Protein 6XHK (pdb70)

Sequence (316 aa):
MINQVYQLVAPRQFEVTYNNVDIYSDYVIVRPLYMSIAADQRYYTGDENVLSQKLPMSLIHEGVGEVVFDSKGVFNKGTKVVMVPNTPDGFMQDFVLLNHDRAVPLPDDIDLSIISYTELVTVSLHAIRRFEKKSISNKNTFGIWGDGNLGYITAILLRKLYPESKIYVFGKTDYKLSHFSFVDDVFFINKIPEGLTFDHAFECVGGRGSQSAINQMIDYISPEGSIALLGVSEFPVEVNTRLVLEKGLTLIGSSRSGSKDFQDVVDLYIQYPDIVDKLALLKGQEFEIATINDLTEAFEADLSTSWGKTVLKWIM

Secondary structure (DSSP, 8-state):
-EEEEEEEEETTEEEEEEEE--TTSSSEEEEEEEEE--HHHHHHH--HHHHTTS-SEE---EEEEEEEEETTSSS-TT-EEEEP------S-BS-EEE-GGGEEEPPSS--HHHHTTHHHHHHHHHHHHHS-GGG--TTSEEEEE-SSHHHHHHHHHHHHHSTTSEEEEEES-HHHHTT--SSSEEEETTBPPTT---SEEEE---HHHHHHHHHHHHHHSPTT-EEEE----SS-----HHHHHHHT-EEEE-----HHHHHHHHHHHHH-THHHHHHHTTEEEEEEE-SSHHHHHHHHHHHS--SSEEEEEE--

Structure (mmCIF, N/CA/C/O backbone):
data_6XHK
#
_entry.id   6XHK
#
_cell.length_a   99.237
_cell.length_b   99.237
_cell.length_c   268.757
_cell.angle_alpha   90.000
_cell.angle_beta   90.000
_cell.angle_gamma   120.000
#
_symmetry.space_group_name_H-M   'P 62 2 2'
#
loop_
_entity.id
_entity.type
_entity.pdbx_description
1 polymer 'Ribulose-5-phosphate reductase 1'
2 non-polymer 'NADPH DIHYDRO-NICOTINAMIDE-ADENINE-DINUCLEOTIDE PHOSPHATE'
#
loop_
_atom_site.group_PDB
_atom_site.id
_atom_site.type_symbol
_atom_site.label_atom_id
_atom_site.label_alt_id
_atom_site.label_comp_id
_atom_site.label_asym_id
_atom_site.label_entity_id
_atom_site.label_seq_id
_atom_site.pdbx_PDB_ins_code
_atom_site.Cartn_x
_atom_site.Cartn_y
_atom_site.Cartn_z
_atom_site.occupancy
_atom_site.B_iso_or_equiv
_atom_site.auth_seq_id
_atom_site.auth_comp_id
_atom_site.auth_asym_id
_atom_site.auth_atom_id
_atom_site.pdbx_PDB_model_num
ATOM 1 N N . MET A 1 1 ? 40.438 -6.080 1.923 1.00 94.27 1 MET A N 1
ATOM 2 C CA . MET A 1 1 ? 40.254 -4.647 1.652 1.00 92.30 1 MET A CA 1
ATOM 3 C C . MET A 1 1 ? 41.277 -3.751 2.375 1.00 90.36 1 MET A C 1
ATOM 4 O O . MET A 1 1 ? 41.733 -4.090 3.455 1.00 100.60 1 MET A O 1
ATOM 9 N N . ILE A 1 2 ? 41.658 -2.629 1.763 1.00 89.87 2 ILE A N 1
ATOM 10 C CA . ILE A 1 2 ? 42.728 -1.771 2.270 1.00 89.96 2 ILE A CA 1
ATOM 11 C C . ILE A 1 2 ? 42.130 -0.461 2.754 1.00 98.81 2 ILE A C 1
ATOM 12 O O . ILE A 1 2 ? 41.477 0.262 1.985 1.00 87.42 2 ILE A O 1
ATOM 17 N N . ASN A 1 3 ? 42.396 -0.131 4.018 1.00 99.72 3 ASN A N 1
ATOM 18 C CA . ASN A 1 3 ? 41.907 1.094 4.642 1.00 86.66 3 ASN A CA 1
ATOM 19 C C . ASN A 1 3 ? 43.052 2.094 4.750 1.00 86.97 3 ASN A C 1
ATOM 20 O O . ASN A 1 3 ? 44.157 1.734 5.167 1.00 108.78 3 ASN A O 1
ATOM 25 N N . GLN A 1 4 ? 42.806 3.332 4.333 1.00 86.13 4 GLN A N 1
ATOM 26 C CA . GLN A 1 4 ? 43.774 4.399 4.530 1.00 86.35 4 GLN A CA 1
ATOM 27 C C . GLN A 1 4 ? 43.402 5.128 5.811 1.00 110.81 4 GLN A C 1
ATOM 28 O O . GLN A 1 4 ? 42.293 5.665 5.930 1.00 84.66 4 GLN A O 1
ATOM 34 N N . VAL A 1 5 ? 44.321 5.136 6.768 1.00 110.61 5 VAL A N 1
ATOM 35 C CA . VAL A 1 5 ? 44.152 5.862 8.019 1.00 101.93 5 VAL A CA 1
ATOM 36 C C . VAL A 1 5 ? 44.992 7.126 7.938 1.00 102.70 5 VAL A C 1
ATOM 37 O O . VAL A 1 5 ? 46.144 7.084 7.488 1.00 110.07 5 VAL A O 1
ATOM 41 N N . TYR A 1 6 ? 44.405 8.251 8.333 1.00 97.68 6 TYR A N 1
ATOM 42 C CA . TYR A 1 6 ? 45.077 9.549 8.322 1.00 99.33 6 TYR A CA 1
ATOM 43 C C . TYR A 1 6 ? 45.448 9.879 9.762 1.00 97.21 6 TYR A C 1
ATOM 44 O O . TYR A 1 6 ? 44.635 10.404 10.534 1.00 94.54 6 TYR A O 1
ATOM 53 N N . GLN A 1 7 ? 46.680 9.535 10.116 1.00 100.44 7 GLN A N 1
ATOM 54 C CA . GLN A 1 7 ? 47.213 9.712 11.453 1.00 109.94 7 GLN A CA 1
ATOM 55 C C . GLN A 1 7 ? 47.997 11.018 11.557 1.00 110.94 7 GLN A C 1
ATOM 56 O O . GLN A 1 7 ? 48.471 11.575 10.562 1.00 88.79 7 GLN A O 1
ATOM 62 N N . LEU A 1 8 ? 48.070 11.534 12.781 1.00 102.14 8 LEU A N 1
ATOM 63 C CA . LEU A 1 8 ? 48.946 12.649 13.105 1.00 93.11 8 LEU A CA 1
ATOM 64 C C . LEU A 1 8 ? 50.290 12.076 13.539 1.00 100.21 8 LEU A C 1
ATOM 65 O O . LEU A 1 8 ? 50.355 11.293 14.492 1.00 102.09 8 LEU A O 1
ATOM 70 N N . VAL A 1 9 ? 51.348 12.422 12.806 1.00 106.78 9 VAL A N 1
ATOM 71 C CA . VAL A 1 9 ? 52.681 11.893 13.077 1.00 116.51 9 VAL A CA 1
ATOM 72 C C . VAL A 1 9 ? 53.546 12.923 13.785 1.00 124.93 9 VAL A C 1
ATOM 73 O O . VAL A 1 9 ? 54.612 12.567 14.314 1.00 126.41 9 VAL A O 1
ATOM 77 N N . ALA A 1 10 ? 53.124 14.185 13.793 1.00 126.89 10 ALA A N 1
ATOM 78 C CA . ALA A 1 10 ? 53.756 15.307 14.467 1.00 119.26 10 ALA A CA 1
ATOM 79 C C . ALA A 1 10 ? 52.736 16.432 14.474 1.00 126.97 10 ALA A C 1
ATOM 80 O O . ALA A 1 10 ? 51.890 16.495 13.573 1.00 120.04 10 ALA A O 1
ATOM 82 N N . PRO A 1 11 ? 52.751 17.305 15.477 1.00 133.41 11 PRO A N 1
ATOM 83 C CA . PRO A 1 11 ? 51.747 18.373 15.505 1.00 126.28 11 PRO A CA 1
ATOM 84 C C . PRO A 1 11 ? 51.821 19.198 14.228 1.00 118.95 11 PRO A C 1
ATOM 85 O O . PRO A 1 11 ? 52.892 19.385 13.650 1.00 108.35 11 PRO A O 1
ATOM 89 N N . ARG A 1 12 ? 50.650 19.631 13.757 1.00 126.79 12 ARG A N 1
ATOM 90 C CA . ARG A 1 12 ? 50.502 20.375 12.502 1.00 124.40 12 ARG A CA 1
ATOM 91 C C . ARG A 1 12 ? 51.040 19.595 11.298 1.00 118.41 12 ARG A C 1
ATOM 92 O O . ARG A 1 12 ? 51.435 20.191 10.296 1.00 128.34 12 ARG A O 1
ATOM 94 N N . GLN A 1 13 ? 51.031 18.260 11.360 1.00 110.73 13 GLN A N 1
ATOM 95 C CA . GLN A 1 13 ? 51.582 17.441 10.274 1.00 113.71 13 GLN A CA 1
ATOM 96 C C . GLN A 1 13 ? 50.924 16.063 10.210 1.00 119.90 13 GLN A C 1
ATOM 97 O O . GLN A 1 13 ? 51.091 15.239 11.117 1.00 115.10 13 GLN A O 1
ATOM 103 N N . PHE A 1 14 ? 50.226 15.788 9.108 1.00 128.07 14 PHE A N 1
ATOM 104 C CA . PHE A 1 14 ? 49.513 14.532 8.917 1.00 114.61 14 PHE A CA 1
ATOM 105 C C . PHE A 1 14 ? 50.221 13.658 7.886 1.00 103.58 14 PHE A C 1
ATOM 106 O O . PHE A 1 14 ? 50.915 14.152 6.999 1.00 102.90 14 PHE A O 1
ATOM 114 N N . GLU A 1 15 ? 50.042 12.348 8.014 1.00 101.50 15 GLU A N 1
ATOM 115 C CA . GLU A 1 15 ? 50.569 11.376 7.062 1.00 97.67 15 GLU A CA 1
ATOM 116 C C . GLU A 1 15 ? 49.676 10.143 7.111 1.00 100.84 15 GLU A C 1
ATOM 117 O O . GLU A 1 15 ? 48.948 9.922 8.081 1.00 110.89 15 GLU A O 1
ATOM 123 N N . VAL A 1 16 ? 49.746 9.333 6.059 1.00 96.18 16 VAL A N 1
ATOM 124 C CA . VAL A 1 16 ? 48.780 8.264 5.818 1.00 99.13 16 VAL A CA 1
ATOM 125 C C . VAL A 1 16 ? 49.481 6.911 5.910 1.00 99.45 16 VAL A C 1
ATOM 126 O O . VAL A 1 16 ? 50.525 6.703 5.277 1.00 91.80 16 VAL A O 1
ATOM 130 N N . THR A 1 17 ? 48.912 6.001 6.722 1.00 90.38 17 THR A N 1
ATOM 131 C CA . THR A 1 17 ? 49.328 4.606 6.855 1.00 102.69 17 THR A CA 1
ATOM 132 C C . THR A 1 17 ? 48.196 3.711 6.355 1.00 103.56 17 THR A C 1
ATOM 133 O O . THR A 1 17 ? 47.123 4.195 5.972 1.00 97.82 17 THR A O 1
ATOM 137 N N . TYR A 1 18 ? 48.437 2.393 6.369 1.00 109.50 18 TYR A N 1
ATOM 138 C CA . TYR A 1 18 ? 47.494 1.424 5.823 1.00 93.52 18 TYR A CA 1
ATOM 139 C C . TYR A 1 18 ? 47.275 0.289 6.811 1.00 105.14 18 TYR A C 1
ATOM 140 O O . TYR A 1 18 ? 48.141 -0.024 7.632 1.00 121.56 18 TYR A O 1
ATOM 149 N N . ASN A 1 19 ? 46.091 -0.307 6.744 1.00 105.26 19 ASN A N 1
ATOM 150 C CA . ASN A 1 19 ? 45.829 -1.556 7.446 1.00 110.88 19 ASN A CA 1
ATOM 151 C C . ASN A 1 19 ? 44.712 -2.275 6.692 1.00 111.12 19 ASN A C 1
ATOM 152 O O . ASN A 1 19 ? 44.071 -1.699 5.810 1.00 90.71 19 ASN A O 1
ATOM 157 N N . ASN A 1 20 ? 44.554 -3.565 6.971 1.00 109.19 20 ASN A N 1
ATOM 158 C CA . ASN A 1 20 ? 43.555 -4.363 6.279 1.00 92.76 20 ASN A CA 1
ATOM 159 C C . ASN A 1 20 ? 42.240 -4.316 7.029 1.00 91.39 20 ASN A C 1
ATOM 160 O O . ASN A 1 20 ? 42.209 -4.097 8.242 1.00 103.29 20 ASN A O 1
ATOM 165 N N . VAL A 1 21 ? 41.147 -4.509 6.288 1.00 90.43 21 VAL A N 1
ATOM 166 C CA . VAL A 1 21 ? 39.794 -4.475 6.831 1.00 89.18 21 VAL A CA 1
ATOM 167 C C . VAL A 1 21 ? 39.050 -5.690 6.310 1.00 89.70 21 VAL A C 1
ATOM 168 O O . VAL A 1 21 ? 39.004 -5.918 5.096 1.00 89.96 21 VAL A O 1
ATOM 172 N N . ASP A 1 22 ? 38.479 -6.474 7.224 1.00 90.67 22 ASP A N 1
ATOM 173 C CA . ASP A 1 22 ? 37.779 -7.700 6.855 1.00 90.71 22 ASP A CA 1
ATOM 174 C C . ASP A 1 22 ? 36.304 -7.360 6.683 1.00 110.76 22 ASP A C 1
ATOM 175 O O . ASP A 1 22 ? 35.606 -7.082 7.662 1.00 88.46 22 ASP A O 1
ATOM 180 N N . ILE A 1 23 ? 35.842 -7.370 5.430 1.00 116.08 23 ILE A N 1
ATOM 181 C CA . ILE A 1 23 ? 34.449 -7.077 5.103 1.00 109.07 23 ILE A CA 1
ATOM 182 C C . ILE A 1 23 ? 33.525 -8.006 5.880 1.00 88.05 23 ILE A C 1
ATOM 183 O O . ILE A 1 23 ? 32.400 -7.636 6.232 1.00 87.09 23 ILE A O 1
ATOM 188 N N . TYR A 1 24 ? 33.995 -9.208 6.202 1.00 89.52 24 TYR A N 1
ATOM 189 C CA . TYR A 1 24 ? 33.113 -10.279 6.642 1.00 90.10 24 TYR A CA 1
ATOM 190 C C . TYR A 1 24 ? 33.182 -10.511 8.153 1.00 98.06 24 TYR A C 1
ATOM 191 O O . TYR A 1 24 ? 32.941 -11.620 8.631 1.00 108.55 24 TYR A O 1
ATOM 200 N N . SER A 1 25 ? 33.474 -9.466 8.920 1.00 91.01 25 SER A N 1
ATOM 201 C CA . SER A 1 25 ? 33.618 -9.551 10.364 1.00 90.07 25 SER A CA 1
ATOM 202 C C . SER A 1 25 ? 32.346 -9.069 11.070 1.00 108.13 25 SER A C 1
ATOM 203 O O . SER A 1 25 ? 31.434 -8.503 10.454 1.00 87.83 25 SER A O 1
ATOM 206 N N . ASP A 1 26 ? 32.283 -9.317 12.392 1.00 106.20 26 ASP A N 1
ATOM 207 C CA . ASP A 1 26 ? 31.103 -8.972 13.177 1.00 106.59 26 ASP A CA 1
ATOM 208 C C . ASP A 1 26 ? 30.998 -7.476 13.425 1.00 116.34 26 ASP A C 1
ATOM 209 O O . ASP A 1 26 ? 30.232 -7.025 14.287 1.00 126.47 26 ASP A O 1
ATOM 214 N N . TYR A 1 27 ? 31.767 -6.703 12.674 1.00 110.82 27 TYR A N 1
ATOM 215 C CA . TYR A 1 27 ? 31.713 -5.260 12.716 1.00 95.54 27 TYR A CA 1
ATOM 216 C C . TYR A 1 27 ? 30.771 -4.772 11.620 1.00 99.67 27 TYR A C 1
ATOM 217 O O . TYR A 1 27 ? 30.305 -5.533 10.766 1.00 111.01 27 TYR A O 1
ATOM 226 N N . VAL A 1 28 ? 30.463 -3.487 11.663 1.00 84.16 28 VAL A N 1
ATOM 227 C CA . VAL A 1 28 ? 29.728 -2.805 10.611 1.00 83.37 28 VAL A CA 1
ATOM 228 C C . VAL A 1 28 ? 30.674 -1.757 10.023 1.00 82.93 28 VAL A C 1
ATOM 229 O O . VAL A 1 28 ? 31.144 -0.861 10.732 1.00 95.93 28 VAL A O 1
ATOM 233 N N . ILE A 1 29 ? 31.029 -1.924 8.750 1.00 86.67 29 ILE A N 1
ATOM 234 C CA . ILE A 1 29 ? 31.998 -1.053 8.088 1.00 84.12 29 ILE A CA 1
ATOM 235 C C . ILE A 1 29 ? 31.273 0.190 7.596 1.00 81.99 29 ILE A C 1
ATOM 236 O O . ILE A 1 29 ? 30.273 0.094 6.886 1.00 81.91 29 ILE A O 1
ATOM 241 N N . VAL A 1 30 ? 31.781 1.358 7.971 1.00 81.74 30 VAL A N 1
ATOM 242 C CA . VAL A 1 30 ? 31.079 2.631 7.843 1.00 81.41 30 VAL A CA 1
ATOM 243 C C . VAL A 1 30 ? 31.996 3.624 7.152 1.00 87.08 30 VAL A C 1
ATOM 244 O O . VAL A 1 30 ? 33.172 3.745 7.518 1.00 81.43 30 VAL A O 1
ATOM 248 N N . ARG A 1 31 ? 31.450 4.353 6.128 1.00 84.35 31 ARG A N 1
ATOM 249 C CA . ARG A 1 31 ? 32.337 5.401 5.638 1.00 86.30 31 ARG A CA 1
ATOM 250 C C . ARG A 1 31 ? 31.930 6.724 6.252 1.00 85.96 31 ARG A C 1
ATOM 251 O O . ARG A 1 31 ? 30.753 7.107 6.173 1.00 81.48 31 ARG A O 1
ATOM 259 N N . PRO A 1 32 ? 32.851 7.438 6.883 1.00 88.23 32 PRO A N 1
ATOM 260 C CA . PRO A 1 32 ?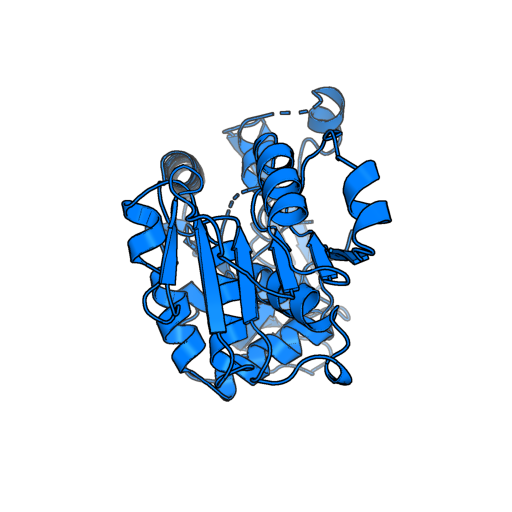 32.488 8.731 7.454 1.00 81.58 32 PRO A CA 1
ATOM 261 C C . PRO A 1 32 ? 32.078 9.733 6.388 1.00 81.89 32 PRO A C 1
ATOM 262 O O . PRO A 1 32 ? 32.619 9.746 5.282 1.00 90.68 32 PRO A O 1
ATOM 266 N N . LEU A 1 33 ? 31.074 10.547 6.727 1.00 82.35 33 LEU A N 1
ATOM 267 C CA . LEU A 1 33 ? 30.536 11.588 5.853 1.00 83.00 33 LEU A CA 1
ATOM 268 C C . LEU A 1 33 ? 30.850 12.991 6.356 1.00 83.60 33 LEU A C 1
ATOM 269 O O . LEU A 1 33 ? 31.541 13.752 5.675 1.00 88.44 33 LEU A O 1
ATOM 274 N N . TYR A 1 34 ? 30.339 13.367 7.523 1.00 95.52 34 TYR A N 1
ATOM 275 C CA . TYR A 1 34 ? 30.683 14.623 8.175 1.00 84.69 34 TYR A CA 1
ATOM 276 C C . TYR A 1 34 ? 31.296 14.344 9.551 1.00 84.45 34 TYR A C 1
ATOM 277 O O . TYR A 1 34 ? 30.976 13.353 10.216 1.00 84.08 34 TYR A O 1
ATOM 286 N N . MET A 1 35 ? 32.229 15.197 9.956 1.00 91.36 35 MET A N 1
ATOM 287 C CA . MET A 1 35 ? 32.890 15.017 11.238 1.00 89.19 35 MET A CA 1
ATOM 288 C C . MET A 1 35 ? 33.349 16.378 11.736 1.00 95.33 35 MET A C 1
ATOM 289 O O . MET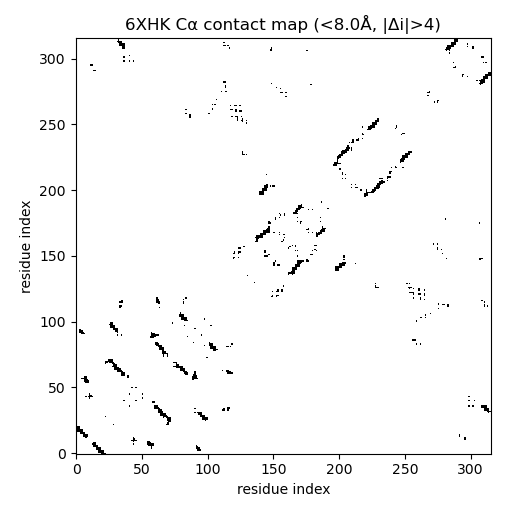 A 1 35 ? 33.625 17.275 10.935 1.00 95.88 35 MET A O 1
ATOM 294 N N . SER A 1 36 ? 33.413 16.535 13.067 1.00 99.05 36 SER A N 1
ATOM 295 C CA . SER A 1 36 ? 33.714 17.828 13.673 1.00 87.53 36 SER A CA 1
ATOM 296 C C . SER A 1 36 ? 34.930 17.740 14.588 1.00 87.64 36 SER A C 1
ATOM 297 O O . SER A 1 36 ? 35.129 16.742 15.283 1.00 100.37 36 SER A O 1
ATOM 300 N N . ILE A 1 37 ? 35.729 18.803 14.592 1.00 88.31 37 ILE A N 1
ATOM 301 C CA . ILE A 1 37 ? 36.955 18.899 15.390 1.00 88.68 37 ILE A CA 1
ATOM 302 C C . ILE A 1 37 ? 36.645 19.214 16.864 1.00 105.92 37 ILE A C 1
ATOM 303 O O . ILE A 1 37 ? 35.900 20.153 17.158 1.00 91.05 37 ILE A O 1
ATOM 318 N N . ALA A 1 39 ? 38.007 20.091 20.828 1.00 110.17 39 ALA A N 1
ATOM 319 C CA . ALA A 1 39 ? 39.038 20.726 21.644 1.00 100.39 39 ALA A CA 1
ATOM 320 C C . ALA A 1 39 ? 40.155 19.729 21.967 1.00 115.89 39 ALA A C 1
ATOM 321 O O . ALA A 1 39 ? 41.354 20.039 21.894 1.00 95.27 39 ALA A O 1
ATOM 323 N N . ALA A 1 40 ? 39.725 18.514 22.316 1.00 117.71 40 ALA A N 1
ATOM 324 C CA . ALA A 1 40 ? 40.661 17.437 22.597 1.00 94.36 40 ALA A CA 1
ATOM 325 C C . ALA A 1 40 ? 41.561 17.142 21.399 1.00 109.76 40 ALA A C 1
ATOM 326 O O . ALA A 1 40 ? 42.770 16.938 21.567 1.00 97.98 40 ALA A O 1
ATOM 328 N N . ASP A 1 41 ? 40.996 17.123 20.177 1.00 117.81 41 ASP A N 1
ATOM 329 C CA . ASP A 1 41 ? 41.833 16.862 18.997 1.00 115.39 41 ASP A CA 1
ATOM 330 C C . ASP A 1 41 ? 42.804 18.005 18.714 1.00 105.59 41 ASP A C 1
ATOM 331 O O . ASP A 1 41 ? 43.886 17.780 18.148 1.00 91.15 41 ASP A O 1
ATOM 336 N N . GLN A 1 42 ? 42.447 19.226 19.114 1.00 109.59 42 GLN A N 1
ATOM 337 C CA . GLN A 1 42 ? 43.330 20.364 18.907 1.00 105.08 42 GLN A CA 1
ATOM 338 C C . GLN A 1 42 ? 44.511 20.350 19.876 1.00 120.34 42 GLN A C 1
ATOM 339 O O . GLN A 1 42 ? 45.601 20.809 19.513 1.00 122.95 42 GLN A O 1
ATOM 345 N N . ARG A 1 43 ? 44.325 19.822 21.097 1.00 121.92 43 ARG A N 1
ATOM 346 C CA . ARG A 1 43 ? 45.451 19.660 22.021 1.00 128.09 43 ARG A CA 1
ATOM 347 C C . ARG A 1 43 ? 46.587 18.893 21.353 1.00 129.48 43 ARG A C 1
ATOM 348 O O . ARG A 1 43 ? 47.753 19.305 21.413 1.00 128.11 43 ARG A O 1
ATOM 356 N N . TYR A 1 44 ? 46.254 17.788 20.670 1.00 123.56 44 TYR A N 1
ATOM 357 C CA . TYR A 1 44 ? 47.283 17.006 19.989 1.00 114.41 44 TYR A CA 1
ATOM 358 C C . TYR A 1 44 ? 47.792 17.723 18.743 1.00 115.02 44 TYR A C 1
ATOM 359 O O . TYR A 1 44 ? 48.996 17.698 18.459 1.00 123.45 44 TYR A O 1
ATOM 368 N N . TYR A 1 45 ? 46.901 18.380 17.988 1.00 112.81 45 TYR A N 1
ATOM 369 C CA . TYR A 1 45 ? 47.322 18.969 16.716 1.00 114.81 45 TYR A CA 1
ATOM 370 C C . TYR A 1 45 ? 48.404 20.031 16.903 1.00 119.91 45 TYR A C 1
ATOM 371 O O . TYR A 1 45 ? 49.224 20.243 15.999 1.00 102.81 45 TYR A O 1
ATOM 380 N N . THR A 1 46 ? 48.416 20.714 18.055 1.00 131.15 46 THR A N 1
ATOM 381 C CA . THR A 1 46 ? 49.356 21.799 18.325 1.00 121.27 46 THR A CA 1
ATOM 382 C C . THR A 1 46 ? 50.289 21.520 19.496 1.00 121.16 46 THR A C 1
ATOM 383 O O . THR A 1 46 ? 51.492 21.745 19.360 1.00 120.47 46 THR A O 1
ATOM 387 N N . GLY A 1 47 ? 49.792 21.040 20.644 1.00 125.90 47 GLY A N 1
ATOM 388 C CA . GLY A 1 47 ? 50.648 20.772 21.803 1.00 127.03 47 GLY A CA 1
ATOM 389 C C . GLY A 1 47 ? 50.157 21.222 23.179 1.00 101.50 47 GLY A C 1
ATOM 390 O O . GLY A 1 47 ? 50.400 20.554 24.184 1.00 102.68 47 GLY A O 1
ATOM 391 N N . ASP A 1 50 ? 51.767 16.914 28.450 1.00 150.45 50 ASP A N 1
ATOM 392 C CA . ASP A 1 50 ? 53.193 16.602 28.567 1.00 148.99 50 ASP A CA 1
ATOM 393 C C . ASP A 1 50 ? 53.774 16.222 27.201 1.00 156.81 50 ASP A C 1
ATOM 394 O O . ASP A 1 50 ? 53.045 15.761 26.324 1.00 156.65 50 ASP A O 1
ATOM 396 N N . GLU A 1 51 ? 55.087 16.434 27.020 1.00 163.52 51 GLU A N 1
ATOM 397 C CA . GLU A 1 51 ? 55.777 16.003 25.805 1.00 157.24 51 GLU A CA 1
ATOM 398 C C . GLU A 1 51 ? 56.137 14.519 25.833 1.00 167.19 51 GLU A C 1
ATOM 399 O O . GLU A 1 51 ? 56.478 13.955 24.785 1.00 161.50 51 GLU A O 1
ATOM 401 N N . ASN A 1 52 ? 56.075 13.880 27.009 1.00 178.48 52 ASN A N 1
ATOM 402 C CA . ASN A 1 52 ? 56.219 12.428 27.097 1.00 175.98 52 ASN A CA 1
ATOM 403 C C . ASN A 1 52 ? 54.888 11.720 26.868 1.00 183.11 52 ASN A C 1
ATOM 404 O O . ASN A 1 52 ? 54.872 10.580 26.388 1.00 184.67 52 ASN A O 1
ATOM 406 N N . VAL A 1 53 ? 53.772 12.372 27.213 1.00 183.42 53 VAL A N 1
ATOM 407 C CA . VAL A 1 53 ? 52.452 11.863 26.841 1.00 172.12 53 VAL A CA 1
ATOM 408 C C . VAL A 1 53 ? 52.168 12.142 25.365 1.00 170.98 53 VAL A C 1
ATOM 409 O O . VAL A 1 53 ? 51.363 11.439 24.735 1.00 160.50 53 VAL A O 1
ATOM 411 N N . LEU A 1 54 ? 52.820 13.166 24.794 1.00 178.09 54 LEU A N 1
ATOM 412 C CA . LEU A 1 54 ? 52.673 13.468 23.370 1.00 163.24 54 LEU A CA 1
ATOM 413 C C . LEU A 1 54 ? 53.402 12.439 22.512 1.00 167.94 54 LEU A C 1
ATOM 414 O O . LEU A 1 54 ? 52.837 11.910 21.549 1.00 162.72 54 LEU A O 1
ATOM 416 N N . SER A 1 55 ? 54.662 12.138 22.845 1.00 175.65 55 SER A N 1
ATOM 417 C CA . SER A 1 55 ? 55.404 11.086 22.154 1.00 168.77 55 SER A CA 1
ATOM 418 C C . SER A 1 55 ? 54.924 9.681 22.518 1.00 176.21 55 SER A C 1
ATOM 419 O O . SER A 1 55 ? 55.458 8.714 21.963 1.00 177.18 55 SER A O 1
ATOM 421 N N . GLN A 1 56 ? 53.942 9.542 23.420 1.00 176.34 56 GLN A N 1
ATOM 422 C CA . GLN A 1 56 ? 53.404 8.240 23.812 1.00 165.69 56 GLN A CA 1
ATOM 423 C C . GLN A 1 56 ? 52.473 7.685 22.736 1.00 164.35 56 GLN A C 1
ATOM 424 O O . GLN A 1 56 ? 52.828 6.730 22.035 1.00 159.73 56 GLN A O 1
ATOM 426 N N . LYS A 1 57 ? 51.280 8.266 22.596 1.00 166.16 57 LYS A N 1
ATOM 427 C CA . LYS A 1 57 ? 50.370 7.924 21.499 1.00 163.69 57 LYS A CA 1
ATOM 428 C C . LYS A 1 57 ? 50.715 8.677 20.218 1.00 165.34 57 LYS A C 1
ATOM 429 O O . LYS A 1 57 ? 49.814 9.089 19.481 1.00 159.22 57 LYS A O 1
ATOM 431 N N . LEU A 1 58 ? 52.016 8.834 19.926 1.00 173.05 58 LEU A N 1
ATOM 432 C CA . LEU A 1 58 ? 52.469 9.858 18.984 1.00 171.85 58 LEU A CA 1
ATOM 433 C C . LEU A 1 58 ? 51.844 9.715 17.606 1.00 163.59 58 LEU A C 1
ATOM 434 O O . LEU A 1 58 ? 51.327 10.719 17.084 1.00 164.45 58 LEU A O 1
ATOM 436 N N . PRO A 1 59 ? 51.840 8.534 16.964 1.00 145.06 59 PRO A N 1
ATOM 437 C CA . PRO A 1 59 ? 51.007 8.370 15.763 1.00 134.78 59 PRO A CA 1
ATOM 438 C C . PRO A 1 59 ? 49.608 7.884 16.127 1.00 135.63 59 PRO A C 1
ATOM 439 O O . PRO A 1 59 ? 49.473 6.841 16.779 1.00 145.41 59 PRO A O 1
ATOM 443 N N . MET A 1 60 ? 48.567 8.630 15.754 1.00 121.90 60 MET A N 1
ATOM 444 C CA . MET A 1 60 ? 47.199 8.202 16.038 1.00 115.03 60 MET A CA 1
ATOM 445 C C . MET A 1 60 ? 46.228 8.999 15.177 1.00 108.53 60 MET A C 1
ATOM 446 O O . MET A 1 60 ? 46.523 10.128 14.776 1.00 99.25 60 MET A O 1
ATOM 451 N N . SER A 1 61 ? 45.074 8.393 14.892 1.00 117.26 61 SER A N 1
ATOM 452 C CA . SER A 1 61 ? 43.980 9.101 14.239 1.00 122.58 61 SER A CA 1
ATOM 453 C C . SER A 1 61 ? 43.256 9.975 15.259 1.00 123.39 61 SER A C 1
ATOM 454 O O . SER A 1 61 ? 43.221 9.666 16.458 1.00 120.01 61 SER A O 1
ATOM 457 N N . LEU A 1 62 ? 42.670 11.076 14.772 1.00 111.85 62 LEU A N 1
ATOM 458 C CA . LEU A 1 62 ? 42.214 12.134 15.668 1.00 113.97 62 LEU A CA 1
ATOM 459 C C . LEU A 1 62 ? 40.718 12.162 15.968 1.00 127.08 62 LEU A C 1
ATOM 460 O O . LEU A 1 62 ? 40.313 11.868 17.094 1.00 153.53 62 LEU A O 1
ATOM 465 N N . ILE A 1 63 ? 39.896 12.527 14.991 1.00 85.70 63 ILE A N 1
ATOM 466 C CA . ILE A 1 63 ? 38.526 12.966 15.261 1.00 85.61 63 ILE A CA 1
ATOM 467 C C . ILE A 1 63 ? 37.686 11.857 15.889 1.00 85.54 63 ILE A C 1
ATOM 468 O O . ILE A 1 63 ? 37.816 10.678 15.540 1.00 96.21 63 ILE A O 1
ATOM 473 N N . HIS A 1 64 ? 36.742 12.260 16.725 1.00 98.55 64 HIS A N 1
ATOM 474 C CA . HIS A 1 64 ? 35.856 11.357 17.428 1.00 93.62 64 HIS A CA 1
ATOM 475 C C . HIS A 1 64 ? 34.399 11.735 17.449 1.00 94.18 64 HIS A C 1
ATOM 476 O O . HIS A 1 64 ? 33.594 11.109 18.064 1.00 86.56 64 HIS A O 1
ATOM 483 N N . GLU A 1 65 ? 34.081 12.828 16.828 1.00 86.26 65 GLU A N 1
ATOM 484 C CA . GLU A 1 65 ? 32.695 13.264 16.638 1.00 95.22 65 GLU A CA 1
ATOM 485 C C . GLU A 1 65 ? 32.338 13.098 15.160 1.00 98.46 65 GLU A C 1
ATOM 486 O O . GLU A 1 65 ? 32.886 13.811 14.313 1.00 94.80 65 GLU A O 1
ATOM 492 N N . GLY A 1 66 ? 31.415 12.191 14.832 1.00 101.36 66 GLY A N 1
ATOM 493 C CA . GLY A 1 66 ? 31.104 12.074 13.414 1.00 84.42 66 GLY A CA 1
ATOM 494 C C . GLY A 1 66 ? 29.857 11.284 13.056 1.00 84.24 66 GLY A C 1
ATOM 495 O O . GLY A 1 66 ? 29.251 10.607 13.887 1.00 86.99 66 GLY A O 1
ATOM 496 N N . VAL A 1 67 ? 29.493 11.355 11.774 1.00 100.70 67 VAL A N 1
ATOM 497 C CA . VAL A 1 67 ? 28.364 10.599 11.235 1.00 99.14 67 VAL A CA 1
ATOM 498 C C . VAL A 1 67 ? 28.777 10.052 9.869 1.00 83.08 67 VAL A C 1
ATOM 499 O O . VAL A 1 67 ? 29.699 10.575 9.241 1.00 82.89 67 VAL A O 1
ATOM 503 N N . GLY A 1 68 ? 28.121 8.974 9.421 1.00 82.80 68 GLY A N 1
ATOM 504 C CA . GLY A 1 68 ? 28.550 8.270 8.217 1.00 82.27 68 GLY A CA 1
ATOM 505 C C . GLY A 1 68 ? 27.489 7.350 7.646 1.00 82.32 68 GLY A C 1
ATOM 506 O O . GLY A 1 68 ? 26.399 7.210 8.200 1.00 87.55 68 GLY A O 1
ATOM 507 N N . GLU A 1 69 ? 27.812 6.722 6.509 1.00 82.06 69 GLU A N 1
ATOM 508 C CA . GLU A 1 69 ? 26.912 5.776 5.855 1.00 82.20 69 GLU A CA 1
ATOM 509 C C . GLU A 1 69 ? 27.464 4.362 6.000 1.00 81.80 69 GLU A C 1
ATOM 510 O O . GLU A 1 69 ? 28.684 4.160 6.012 1.00 81.52 69 GLU A O 1
ATOM 516 N N . VAL A 1 70 ? 26.559 3.394 6.151 1.00 82.28 70 VAL A N 1
ATOM 517 C CA . VAL A 1 70 ? 26.910 1.972 6.219 1.00 81.86 70 VAL A CA 1
ATOM 518 C C . VAL A 1 70 ? 27.265 1.489 4.815 1.00 93.31 70 VAL A C 1
ATOM 519 O O . VAL A 1 70 ? 26.401 1.430 3.933 1.00 101.97 70 VAL A O 1
ATOM 523 N N . VAL A 1 71 ? 28.530 1.135 4.594 1.00 81.91 71 VAL A N 1
ATOM 524 C CA . VAL A 1 71 ? 28.920 0.570 3.309 1.00 82.29 71 VAL A CA 1
ATOM 525 C C . VAL A 1 71 ? 28.916 -0.968 3.302 1.00 82.70 71 VAL A C 1
ATOM 526 O O . VAL A 1 71 ? 28.758 -1.569 2.229 1.00 95.06 71 VAL A O 1
ATOM 530 N N . PHE A 1 72 ? 29.042 -1.610 4.462 1.00 91.62 72 PHE A N 1
ATOM 531 C CA . PHE A 1 72 ? 28.972 -3.057 4.620 1.00 87.51 72 PHE A CA 1
ATOM 532 C C . PHE A 1 72 ? 28.467 -3.370 6.026 1.00 89.98 72 PHE A C 1
ATOM 533 O O . PHE A 1 72 ? 28.679 -2.597 6.966 1.00 82.75 72 PHE A O 1
ATOM 541 N N . ASP A 1 73 ? 27.811 -4.521 6.164 1.00 88.61 73 ASP A N 1
ATOM 542 C CA . ASP A 1 73 ? 27.324 -5.030 7.450 1.00 87.90 73 ASP A CA 1
ATOM 543 C C . ASP A 1 73 ? 27.160 -6.537 7.295 1.00 96.64 73 ASP A C 1
ATOM 544 O O . ASP A 1 73 ? 26.074 -7.021 6.974 1.00 84.92 73 ASP A O 1
ATOM 549 N N . SER A 1 74 ? 28.239 -7.266 7.557 1.00 109.89 74 SER A N 1
ATOM 550 C CA . SER A 1 74 ? 28.223 -8.691 7.275 1.00 91.53 74 SER A CA 1
ATOM 551 C C . SER A 1 74 ? 27.196 -9.427 8.134 1.00 107.10 74 SER A C 1
ATOM 552 O O . SER A 1 74 ? 26.647 -10.443 7.697 1.00 104.74 74 SER A O 1
ATOM 555 N N . LYS A 1 75 ? 26.878 -8.912 9.328 1.00 119.37 75 LYS A N 1
ATOM 556 C CA . LYS A 1 75 ? 25.878 -9.553 10.185 1.00 114.92 75 LYS A CA 1
ATOM 557 C C . LYS A 1 75 ? 24.432 -9.199 9.822 1.00 110.96 75 LYS A C 1
ATOM 558 O O . LYS A 1 75 ? 23.516 -9.707 10.478 1.00 118.21 75 LYS A O 1
ATOM 560 N N . GLY A 1 76 ? 24.203 -8.338 8.826 1.00 103.16 76 GLY A N 1
ATOM 561 C CA . GLY A 1 76 ? 22.878 -8.158 8.243 1.00 101.09 76 GLY A CA 1
ATOM 562 C C . GLY A 1 76 ? 21.888 -7.315 9.024 1.00 112.56 76 GLY A C 1
ATOM 563 O O . GLY A 1 76 ? 20.675 -7.493 8.869 1.00 119.62 76 GLY A O 1
ATOM 564 N N . VAL A 1 77 ? 22.374 -6.381 9.840 1.00 109.15 77 VAL A N 1
ATOM 565 C CA . VAL A 1 77 ? 21.560 -5.584 10.758 1.00 101.66 77 VAL A CA 1
ATOM 566 C C . VAL A 1 77 ? 21.090 -4.287 10.107 1.00 106.38 77 VAL A C 1
ATOM 567 O O . VAL A 1 77 ? 19.897 -3.958 10.129 1.00 114.19 77 VAL A O 1
ATOM 571 N N . PHE A 1 78 ? 22.040 -3.535 9.558 1.00 103.34 78 PHE A N 1
ATOM 572 C CA . PHE A 1 78 ? 21.810 -2.262 8.881 1.00 102.36 78 PHE A CA 1
ATOM 573 C C . PHE A 1 78 ? 21.931 -2.458 7.379 1.00 102.95 78 PHE A C 1
ATOM 574 O O . PHE A 1 78 ? 22.909 -3.051 6.914 1.00 95.68 78 PHE A O 1
ATOM 582 N N . ASN A 1 79 ? 20.946 -1.965 6.628 1.00 109.04 79 ASN A N 1
ATOM 583 C CA . ASN A 1 79 ? 21.026 -2.051 5.174 1.00 107.34 79 ASN A CA 1
ATOM 584 C C . ASN A 1 79 ? 22.058 -1.064 4.633 1.00 101.13 79 ASN A C 1
ATOM 585 O O . ASN A 1 79 ? 22.368 -0.048 5.262 1.00 92.39 79 ASN A O 1
ATOM 590 N N . LYS A 1 80 ? 22.601 -1.390 3.453 1.00 110.54 80 LYS A N 1
ATOM 591 C CA . LYS A 1 80 ? 23.614 -0.556 2.814 1.00 102.69 80 LYS A CA 1
ATOM 592 C C . LYS A 1 80 ? 23.112 0.878 2.672 1.00 101.77 80 LYS A C 1
ATOM 593 O O . LYS A 1 80 ? 21.933 1.126 2.404 1.00 115.94 80 LYS A O 1
ATOM 599 N N . GLY A 1 81 ? 24.021 1.832 2.867 1.00 101.49 81 GLY A N 1
ATOM 600 C CA . GLY A 1 81 ? 23.686 3.235 2.753 1.00 105.86 81 GLY A CA 1
ATOM 601 C C . GLY A 1 81 ? 22.989 3.866 3.948 1.00 103.75 81 GLY A C 1
ATOM 602 O O . GLY A 1 81 ? 22.880 5.103 3.983 1.00 98.08 81 GLY A O 1
ATOM 603 N N . THR A 1 82 ? 22.487 3.076 4.911 1.00 95.20 82 THR A N 1
ATOM 604 C CA . THR A 1 82 ? 21.862 3.649 6.101 1.00 90.43 82 THR A CA 1
ATOM 605 C C . THR A 1 82 ? 22.770 4.697 6.708 1.00 99.62 82 THR A C 1
ATOM 606 O O . THR A 1 82 ? 23.964 4.460 6.909 1.00 87.19 82 THR A O 1
ATOM 610 N N . LYS A 1 83 ? 22.204 5.876 6.948 1.00 99.46 83 LYS A N 1
ATOM 611 C CA . LYS A 1 83 ? 22.944 6.978 7.537 1.00 87.83 83 LYS A CA 1
ATOM 612 C C . LYS A 1 83 ? 22.897 6.856 9.071 1.00 99.69 83 LYS A C 1
ATOM 613 O O . LYS A 1 83 ? 21.816 6.745 9.668 1.00 93.46 83 LYS A O 1
ATOM 615 N N . VAL A 1 84 ? 24.077 6.817 9.711 1.00 85.86 84 VAL A N 1
ATOM 616 C CA . VAL A 1 84 ? 24.181 6.495 11.135 1.00 91.79 84 VAL A CA 1
ATOM 617 C C . VAL A 1 84 ? 25.200 7.386 11.855 1.00 95.11 84 VAL A C 1
ATOM 618 O O . VAL A 1 84 ? 26.257 7.729 11.314 1.00 83.41 84 VAL A O 1
ATOM 622 N N . VAL A 1 85 ? 24.883 7.744 13.124 1.00 84.89 85 VAL A N 1
ATOM 623 C CA . VAL A 1 85 ? 25.828 8.451 13.988 1.00 98.61 85 VAL A CA 1
ATOM 624 C C . VAL A 1 85 ? 26.749 7.441 14.688 1.00 97.73 85 VAL A C 1
ATOM 625 O O . VAL A 1 85 ? 26.317 6.374 15.153 1.00 90.85 85 VAL A O 1
ATOM 629 N N . MET A 1 86 ? 28.045 7.775 14.717 1.00 94.72 86 MET A N 1
ATOM 630 C CA . MET A 1 86 ? 29.147 6.881 15.088 1.00 89.54 86 MET A CA 1
ATOM 631 C C . MET A 1 86 ? 29.566 7.149 16.528 1.00 91.02 86 MET A C 1
ATOM 632 O O . MET A 1 86 ? 30.038 8.257 16.825 1.00 89.97 86 MET A O 1
ATOM 637 N N . VAL A 1 87 ? 29.447 6.160 17.406 1.00 83.03 87 VAL A N 1
ATOM 638 C CA . VAL A 1 87 ? 29.784 6.344 18.823 1.00 93.03 87 VAL A CA 1
ATOM 639 C C . VAL A 1 87 ? 31.182 5.818 19.041 1.00 98.35 87 VAL A C 1
ATOM 640 O O . VAL A 1 87 ? 31.526 4.732 18.530 1.00 106.36 87 VAL A O 1
ATOM 644 N N . PRO A 1 88 ? 32.042 6.539 19.721 1.00 97.98 88 PRO A N 1
ATOM 645 C CA . PRO A 1 88 ? 33.433 6.102 19.841 1.00 94.27 88 PRO A CA 1
ATOM 646 C C . PRO A 1 88 ? 33.595 5.183 21.039 1.00 105.98 88 PRO A C 1
ATOM 647 O O . PRO A 1 88 ? 32.597 4.788 21.648 1.00 114.54 88 PRO A O 1
ATOM 651 N N . ASN A 1 89 ? 34.818 4.822 21.401 1.00 111.34 89 ASN A N 1
ATOM 652 C CA . ASN A 1 89 ? 35.004 3.982 22.573 1.00 124.79 89 ASN A CA 1
ATOM 653 C C . ASN A 1 89 ? 35.208 4.833 23.819 1.00 134.45 89 ASN A C 1
ATOM 654 O O . ASN A 1 89 ? 35.928 5.839 23.794 1.00 117.52 89 ASN A O 1
ATOM 659 N N . THR A 1 90 ? 34.556 4.420 24.906 1.00 155.91 90 THR A N 1
ATOM 660 C CA . THR A 1 90 ? 34.509 5.258 26.099 1.00 175.93 90 THR A CA 1
ATOM 661 C C . THR A 1 90 ? 35.881 5.554 26.712 1.00 189.40 90 THR A C 1
ATOM 662 O O . THR A 1 90 ? 36.041 6.664 27.249 1.00 199.82 90 THR A O 1
ATOM 666 N N . PRO A 1 91 ? 36.899 4.661 26.664 1.00 183.26 91 PRO A N 1
ATOM 667 C CA . PRO A 1 91 ? 38.213 5.147 27.112 1.00 169.92 91 PRO A CA 1
ATOM 668 C C . PRO A 1 91 ? 39.021 5.770 25.963 1.00 158.63 91 PRO A C 1
ATOM 669 O O . PRO A 1 91 ? 39.318 6.968 25.969 1.00 147.11 91 PRO A O 1
ATOM 673 N N . ASP A 1 114 ? 41.059 4.287 18.602 1.00 113.07 114 ASP A N 1
ATOM 674 C CA . ASP A 1 114 ? 41.386 4.789 17.267 1.00 122.32 114 ASP A CA 1
ATOM 675 C C . ASP A 1 114 ? 40.319 5.790 16.825 1.00 121.26 114 ASP A C 1
ATOM 676 O O . ASP A 1 114 ? 39.243 5.853 17.417 1.00 119.21 114 ASP A O 1
ATOM 681 N N . GLY A 1 115 ? 40.611 6.555 15.769 1.00 117.28 115 GLY A N 1
ATOM 682 C CA . GLY A 1 115 ? 39.824 7.715 15.409 1.00 110.29 115 GLY A CA 1
ATOM 683 C C . GLY A 1 115 ? 38.991 7.534 14.152 1.00 107.13 115 GLY A C 1
ATOM 684 O O . GLY A 1 115 ? 38.791 6.427 13.650 1.00 108.23 115 GLY A O 1
ATOM 685 N N . PHE A 1 116 ? 38.497 8.666 13.640 1.00 96.27 116 PHE A N 1
ATOM 686 C CA . PHE A 1 116 ? 37.558 8.671 12.521 1.00 93.25 116 PHE A CA 1
ATOM 687 C C . PHE A 1 116 ? 38.146 9.207 11.221 1.00 93.65 116 PHE A C 1
ATOM 688 O O . PHE A 1 116 ? 37.517 9.051 10.168 1.00 77.38 116 PHE A O 1
ATOM 696 N N . MET A 1 117 ? 39.323 9.823 11.240 1.00 90.10 117 MET A N 1
ATOM 697 C CA . MET A 1 117 ? 39.938 10.240 9.981 1.00 83.49 117 MET A CA 1
ATOM 698 C C . MET A 1 117 ? 40.513 9.023 9.263 1.00 85.93 117 MET A C 1
ATOM 699 O O . MET A 1 117 ? 41.723 8.804 9.196 1.00 95.84 117 MET A O 1
ATOM 704 N N . GLN A 1 118 ? 39.617 8.218 8.699 1.00 98.36 118 GLN A N 1
ATOM 705 C CA . GLN A 1 118 ? 40.040 7.093 7.879 1.00 96.68 118 GLN A CA 1
ATOM 706 C C . GLN A 1 118 ? 38.966 6.805 6.833 1.00 91.51 118 GLN A C 1
ATOM 707 O O . GLN A 1 118 ? 37.848 7.320 6.904 1.00 95.07 118 GLN A O 1
ATOM 713 N N . ASP A 1 119 ? 39.327 5.978 5.842 1.00 90.86 119 ASP A N 1
ATOM 714 C CA . ASP A 1 119 ? 38.387 5.672 4.767 1.00 87.28 119 ASP A CA 1
ATOM 715 C C . ASP A 1 119 ? 37.221 4.823 5.266 1.00 93.71 119 ASP A C 1
ATOM 716 O O . ASP A 1 119 ? 36.101 4.969 4.765 1.00 98.15 119 ASP A O 1
ATOM 721 N N . PHE A 1 120 ? 37.454 3.935 6.244 1.00 90.14 120 PHE A N 1
ATOM 722 C CA . PHE A 1 120 ? 36.389 3.111 6.801 1.00 86.02 120 PHE A CA 1
ATOM 723 C C . PHE A 1 120 ? 36.558 3.018 8.314 1.00 89.32 120 PHE A C 1
ATOM 724 O O . PHE A 1 120 ? 37.683 2.927 8.814 1.00 98.87 120 PHE A O 1
ATOM 732 N N . VAL A 1 121 ? 35.440 3.036 9.035 1.00 84.76 121 VAL A N 1
ATOM 733 C CA . VAL A 1 121 ? 35.414 2.914 10.491 1.00 82.14 121 VAL A CA 1
ATOM 734 C C . VAL A 1 121 ? 34.617 1.670 10.841 1.00 83.45 121 VAL A C 1
ATOM 735 O O . VAL A 1 121 ? 33.468 1.528 10.412 1.00 90.15 121 VAL A O 1
ATOM 739 N N . LEU A 1 122 ? 35.216 0.774 11.620 1.00 85.53 122 LEU A N 1
ATOM 740 C CA . LEU A 1 122 ? 34.526 -0.438 12.049 1.00 91.41 122 LEU A CA 1
ATOM 741 C C . LEU A 1 122 ? 33.899 -0.217 13.415 1.00 81.73 122 LEU A C 1
ATOM 742 O O . LEU A 1 122 ? 34.545 0.297 14.324 1.00 81.65 122 LEU A O 1
ATOM 747 N N . LEU A 1 123 ? 32.646 -0.607 13.554 1.00 82.38 123 LEU A N 1
ATOM 748 C CA . LEU A 1 123 ? 31.880 -0.323 14.749 1.00 82.92 123 LEU A CA 1
ATOM 749 C C . LEU A 1 123 ? 31.119 -1.562 15.175 1.00 101.68 123 LEU A C 1
ATOM 750 O O . LEU A 1 123 ? 30.739 -2.393 14.353 1.00 109.43 123 LEU A O 1
ATOM 755 N N . ASN A 1 124 ? 30.906 -1.689 16.472 1.00 104.91 124 ASN A N 1
ATOM 756 C CA . ASN A 1 124 ? 29.991 -2.731 16.877 1.00 105.85 124 ASN A CA 1
ATOM 757 C C . ASN A 1 124 ? 28.569 -2.303 16.545 1.00 94.14 124 ASN A C 1
ATOM 758 O O . ASN A 1 124 ? 28.275 -1.126 16.329 1.00 85.89 124 ASN A O 1
ATOM 763 N N . HIS A 1 125 ? 27.684 -3.282 16.471 1.00 87.77 125 HIS A N 1
ATOM 764 C CA . HIS A 1 125 ? 26.330 -2.965 16.067 1.00 88.30 125 HIS A CA 1
ATOM 765 C C . HIS A 1 125 ? 25.653 -2.052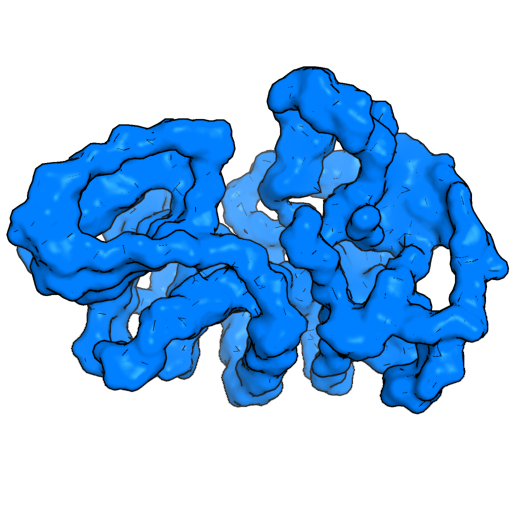 17.065 1.00 103.18 125 HIS A C 1
ATOM 766 O O . HIS A 1 125 ? 24.788 -1.262 16.678 1.00 88.74 125 HIS A O 1
ATOM 773 N N . ASP A 1 126 ? 26.060 -2.121 18.330 1.00 111.47 126 ASP A N 1
ATOM 774 C CA . ASP A 1 126 ? 25.600 -1.200 19.355 1.00 103.23 126 ASP A CA 1
ATOM 775 C C . ASP A 1 126 ? 26.396 0.102 19.394 1.00 106.76 126 ASP A C 1
ATOM 776 O O . ASP A 1 126 ? 26.048 0.982 20.180 1.00 111.54 126 ASP A O 1
ATOM 781 N N . ARG A 1 127 ? 27.451 0.257 18.585 1.00 101.58 127 ARG A N 1
ATOM 782 C CA . ARG A 1 127 ? 28.184 1.515 18.521 1.00 94.50 127 ARG A CA 1
ATOM 783 C C . ARG A 1 127 ? 27.821 2.343 17.273 1.00 95.99 127 ARG A C 1
ATOM 784 O O . ARG A 1 127 ? 28.579 3.241 16.884 1.00 83.95 127 ARG A O 1
ATOM 786 N N . ALA A 1 128 ? 26.649 2.094 16.675 1.00 94.58 128 ALA A N 1
ATOM 787 C CA . ALA A 1 128 ? 26.206 2.777 15.451 1.00 96.07 128 ALA A CA 1
ATOM 788 C C . ALA A 1 128 ? 24.700 3.002 15.496 1.00 97.62 128 ALA A C 1
ATOM 789 O O . ALA A 1 128 ? 23.927 2.035 15.515 1.00 93.72 128 ALA A O 1
ATOM 791 N N . VAL A 1 129 ? 24.283 4.262 15.454 1.00 86.48 129 VAL A N 1
ATOM 792 C CA . VAL A 1 129 ? 22.906 4.642 15.754 1.00 104.29 129 VAL A CA 1
ATOM 793 C C . VAL A 1 129 ? 22.260 5.184 14.475 1.00 88.22 129 VAL A C 1
ATOM 794 O O . VAL A 1 129 ? 22.742 6.179 13.919 1.00 87.43 129 VAL A O 1
ATOM 798 N N . PRO A 1 130 ? 21.159 4.590 14.018 1.00 101.46 130 PRO A N 1
ATOM 799 C CA . PRO A 1 130 ? 20.525 5.053 12.773 1.00 97.08 130 PRO A CA 1
ATOM 800 C C . PRO A 1 130 ? 19.758 6.365 12.922 1.00 91.13 130 PRO A C 1
ATOM 801 O O . PRO A 1 130 ? 19.071 6.611 13.919 1.00 92.16 130 PRO A O 1
ATOM 805 N N . LEU A 1 131 ? 19.866 7.199 11.872 1.00 90.97 131 LEU A N 1
ATOM 806 C CA . LEU A 1 131 ? 19.330 8.538 11.687 1.00 100.05 131 LEU A CA 1
ATOM 807 C C . LEU A 1 131 ? 18.085 8.524 10.811 1.00 110.39 131 LEU A C 1
ATOM 808 O O . LEU A 1 131 ? 17.880 7.602 10.019 1.00 112.24 131 LEU A O 1
ATOM 813 N N . PRO A 1 132 ? 17.232 9.541 10.913 1.00 112.73 132 PRO A N 1
ATOM 814 C CA . PRO A 1 132 ? 16.040 9.589 10.063 1.00 116.84 132 PRO A CA 1
ATOM 815 C C . PRO A 1 132 ? 16.406 9.888 8.618 1.00 121.83 132 PRO A C 1
ATOM 816 O O . PRO A 1 132 ? 17.535 10.266 8.295 1.00 116.63 132 PRO A O 1
ATOM 820 N N . ASP A 1 133 ? 15.410 9.714 7.743 1.00 130.14 133 ASP A N 1
ATOM 821 C CA . ASP A 1 133 ? 15.679 9.662 6.309 1.00 134.19 133 ASP A CA 1
ATOM 822 C C . ASP A 1 133 ? 16.247 10.985 5.813 1.00 137.89 133 ASP A C 1
ATOM 823 O O . ASP A 1 133 ? 17.343 11.035 5.240 1.00 143.00 133 ASP A O 1
ATOM 825 N N . ASP A 1 134 ? 15.524 12.073 6.043 1.00 125.97 134 ASP A N 1
ATOM 826 C CA . ASP A 1 134 ? 16.003 13.403 5.707 1.00 127.59 134 ASP A CA 1
ATOM 827 C C . ASP A 1 134 ? 16.405 14.101 6.985 1.00 126.33 134 ASP A C 1
ATOM 828 O O . ASP A 1 134 ? 15.607 14.182 7.922 1.00 137.60 134 ASP A O 1
ATOM 833 N N . ILE A 1 135 ? 17.642 14.589 7.023 1.00 124.12 135 ILE A N 1
ATOM 834 C CA . ILE A 1 135 ? 18.157 15.263 8.207 1.00 115.58 135 ILE A CA 1
ATOM 835 C C . ILE A 1 135 ? 19.517 15.842 7.845 1.00 109.81 135 ILE A C 1
ATOM 836 O O . ILE A 1 135 ? 20.311 15.203 7.147 1.00 127.29 135 ILE A O 1
ATOM 841 N N . ASP A 1 136 ? 19.774 17.074 8.267 1.00 102.88 136 ASP A N 1
ATOM 842 C CA . ASP A 1 136 ? 21.015 17.749 7.909 1.00 93.49 136 ASP A CA 1
ATOM 843 C C . ASP A 1 136 ? 22.164 17.063 8.626 1.00 91.16 136 ASP A C 1
ATOM 844 O O . ASP A 1 136 ? 22.326 17.211 9.837 1.00 119.87 136 ASP A O 1
ATOM 849 N N . LEU A 1 137 ? 22.960 16.295 7.891 1.00 98.35 137 LEU A N 1
ATOM 850 C CA . LEU A 1 137 ? 24.012 15.529 8.548 1.00 94.78 137 LEU A CA 1
ATOM 851 C C . LEU A 1 137 ? 25.174 16.409 8.996 1.00 86.88 137 LEU A C 1
ATOM 852 O O . LEU A 1 137 ? 25.861 16.068 9.974 1.00 104.47 137 LEU A O 1
ATOM 857 N N . SER A 1 138 ? 25.403 17.542 8.319 1.00 87.40 138 SER A N 1
ATOM 858 C CA . SER A 1 138 ? 26.525 18.404 8.692 1.00 99.06 138 SER A CA 1
ATOM 859 C C . SER A 1 138 ? 26.402 18.894 10.137 1.00 102.06 138 SER A C 1
ATOM 860 O O . SER A 1 138 ? 27.413 19.158 10.803 1.00 96.88 138 SER A O 1
ATOM 863 N N . ILE A 1 139 ? 25.184 19.005 10.652 1.00 95.48 139 ILE A N 1
ATOM 864 C CA . ILE A 1 139 ? 25.018 19.491 12.010 1.00 98.81 139 ILE A CA 1
ATOM 865 C C . ILE A 1 139 ? 24.803 18.347 13.002 1.00 95.05 139 ILE A C 1
ATOM 866 O O . ILE A 1 139 ? 25.196 18.475 14.170 1.00 99.39 139 ILE A O 1
ATOM 871 N N . ILE A 1 140 ? 24.259 17.216 12.560 1.00 92.64 140 ILE A N 1
ATOM 872 C CA . ILE A 1 140 ? 24.312 15.978 13.315 1.00 87.50 140 ILE A CA 1
ATOM 873 C C . ILE A 1 140 ? 25.744 15.505 13.594 1.00 85.80 140 ILE A C 1
ATOM 874 O O . ILE A 1 140 ? 25.936 14.642 14.451 1.00 112.65 140 ILE A O 1
ATOM 879 N N . SER A 1 141 ? 26.762 16.047 12.909 1.00 110.69 141 SER A N 1
ATOM 880 C CA . SER A 1 141 ? 28.125 15.551 13.145 1.00 104.71 141 SER A CA 1
ATOM 881 C C . SER A 1 141 ? 28.571 15.754 14.600 1.00 101.13 141 SER A C 1
ATOM 882 O O . SER A 1 141 ? 29.256 14.894 15.175 1.00 100.49 141 SER A O 1
ATOM 885 N N . TYR A 1 142 ? 28.198 16.867 15.222 1.00 99.06 142 TYR A N 1
ATOM 886 C CA . TYR A 1 142 ? 28.615 17.088 16.609 1.00 96.01 142 TYR A CA 1
ATOM 887 C C . TYR A 1 142 ? 27.519 16.688 17.603 1.00 94.15 142 TYR A C 1
ATOM 888 O O . TYR A 1 142 ? 27.186 17.409 18.533 1.00 92.06 142 TYR A O 1
ATOM 897 N N . THR A 1 143 ? 26.961 15.490 17.421 1.00 95.26 143 THR A N 1
ATOM 898 C CA . THR A 1 143 ? 26.039 14.884 18.378 1.00 103.27 143 THR A CA 1
ATOM 899 C C . THR A 1 143 ? 26.706 14.388 19.662 1.00 103.45 143 THR A C 1
ATOM 900 O O . THR A 1 143 ? 26.012 14.265 20.678 1.00 103.03 143 THR A O 1
ATOM 904 N N . GLU A 1 144 ? 28.023 14.120 19.661 1.00 109.51 144 GLU A N 1
ATOM 905 C CA . GLU A 1 144 ? 28.695 13.787 20.918 1.00 90.63 144 GLU A CA 1
ATOM 906 C C . GLU A 1 144 ? 28.529 14.892 21.958 1.00 113.24 144 GLU A C 1
ATOM 907 O O . GLU A 1 144 ? 28.350 14.610 23.149 1.00 119.13 144 GLU A O 1
ATOM 913 N N . LEU A 1 145 ? 28.636 16.157 21.547 1.00 87.94 145 LEU A N 1
ATOM 914 C CA . LEU A 1 145 ? 28.427 17.221 22.519 1.00 95.90 145 LEU A CA 1
ATOM 915 C C . LEU A 1 145 ? 27.015 17.188 23.065 1.00 90.86 145 LEU A C 1
ATOM 916 O O . LEU A 1 145 ? 26.801 17.390 24.268 1.00 92.34 145 LEU A O 1
ATOM 921 N N . VAL A 1 146 ? 26.040 16.898 22.208 1.00 91.74 146 VAL A N 1
ATOM 922 C CA . VAL A 1 146 ? 24.672 16.842 22.696 1.00 92.32 146 VAL A CA 1
ATOM 923 C C . VAL A 1 146 ? 24.507 15.683 23.655 1.00 93.84 146 VAL A C 1
ATOM 924 O O . VAL A 1 146 ? 23.734 15.768 24.617 1.00 102.62 146 VAL A O 1
ATOM 928 N N . THR A 1 147 ? 25.245 14.595 23.440 1.00 92.64 147 THR A N 1
ATOM 929 C CA . THR A 1 147 ? 25.115 13.473 24.364 1.00 98.77 147 THR A CA 1
ATOM 930 C C . THR A 1 147 ? 25.752 13.804 25.707 1.00 96.69 147 THR A C 1
ATOM 931 O O . THR A 1 147 ? 25.178 13.492 26.752 1.00 89.19 147 THR A O 1
ATOM 935 N N . VAL A 1 148 ? 26.952 14.406 25.691 1.00 95.86 148 VAL A N 1
ATOM 936 C CA . VAL A 1 148 ? 27.617 14.830 26.926 1.00 94.75 148 VAL A CA 1
ATOM 937 C C . VAL A 1 148 ? 26.678 15.685 27.764 1.00 95.20 148 VAL A C 1
ATOM 938 O O . VAL A 1 148 ? 26.503 15.469 28.981 1.00 98.35 148 VAL A O 1
ATOM 942 N N . SER A 1 149 ? 26.027 16.642 27.105 1.00 82.52 149 SER A N 1
ATOM 943 C CA . SER A 1 149 ? 25.099 17.530 27.790 1.00 89.65 149 SER A CA 1
ATOM 944 C C . SER A 1 149 ? 23.915 16.762 28.369 1.00 94.20 149 SER A C 1
ATOM 945 O O . SER A 1 149 ? 23.641 16.853 29.575 1.00 93.40 149 SER A O 1
ATOM 948 N N . LEU A 1 150 ? 23.196 16.005 27.532 1.00 84.52 150 LEU A N 1
ATOM 949 C CA . LEU A 1 150 ? 22.052 15.247 28.036 1.00 86.02 150 LEU A CA 1
ATOM 950 C C . LEU A 1 150 ? 22.450 14.318 29.180 1.00 89.58 150 LEU A C 1
ATOM 951 O O . LEU A 1 150 ? 21.690 14.152 30.141 1.00 94.86 150 LEU A O 1
ATOM 956 N N . HIS A 1 151 ? 23.625 13.689 29.086 1.00 88.39 151 HIS A N 1
ATOM 957 C CA . HIS A 1 151 ? 24.107 12.828 30.158 1.00 86.23 151 HIS A CA 1
ATOM 958 C C . HIS A 1 151 ? 24.174 13.596 31.469 1.00 90.80 151 HIS A C 1
ATOM 959 O O . HIS A 1 151 ? 23.642 13.148 32.499 1.00 86.40 151 HIS A O 1
ATOM 966 N N . ALA A 1 152 ? 24.801 14.777 31.439 1.00 86.65 152 ALA A N 1
ATOM 967 C CA . ALA A 1 152 ? 24.827 15.618 32.636 1.00 84.57 152 ALA A CA 1
ATOM 968 C C . ALA A 1 152 ? 23.416 15.916 33.152 1.00 86.44 152 ALA A C 1
ATOM 969 O O . ALA A 1 152 ? 23.121 15.707 34.334 1.00 92.50 152 ALA A O 1
ATOM 971 N N . ILE A 1 153 ? 22.526 16.400 32.278 1.00 85.68 153 ILE A N 1
ATOM 972 C CA . ILE A 1 153 ? 21.170 16.749 32.724 1.00 87.11 153 ILE A CA 1
ATOM 973 C C . ILE A 1 153 ? 20.498 15.554 33.387 1.00 94.82 153 ILE A C 1
ATOM 974 O O . ILE A 1 153 ? 19.789 15.688 34.393 1.00 103.08 153 ILE A O 1
ATOM 979 N N . ARG A 1 154 ? 20.692 14.369 32.824 1.00 97.44 154 ARG A N 1
ATOM 980 C CA . ARG A 1 154 ? 20.068 13.179 33.368 1.00 104.25 154 ARG A CA 1
ATOM 981 C C . ARG A 1 154 ? 20.721 12.725 34.669 1.00 108.57 154 ARG A C 1
ATOM 982 O O . ARG A 1 154 ? 20.173 11.845 35.342 1.00 111.22 154 ARG A O 1
ATOM 990 N N . ARG A 1 155 ? 21.873 13.307 35.036 1.00 111.36 155 ARG A N 1
ATOM 991 C CA . ARG A 1 155 ? 22.478 13.028 36.343 1.00 97.96 155 ARG A CA 1
ATOM 992 C C . ARG A 1 155 ? 21.703 13.664 37.503 1.00 103.06 155 ARG A C 1
ATOM 993 O O . ARG A 1 155 ? 21.862 13.240 38.653 1.00 105.27 155 ARG A O 1
ATOM 1001 N N . PHE A 1 156 ? 20.881 14.673 37.238 1.00 108.57 156 PHE A N 1
ATOM 1002 C CA . PHE A 1 156 ? 19.864 15.122 38.185 1.00 92.26 156 PHE A CA 1
ATOM 1003 C C . PHE A 1 156 ? 18.658 14.191 38.105 1.00 117.68 156 PHE A C 1
ATOM 1004 O O . PHE A 1 156 ? 17.924 14.216 37.107 1.00 116.35 156 PHE A O 1
ATOM 1012 N N . GLU A 1 157 ? 18.461 13.364 39.147 1.00 126.79 157 GLU A N 1
ATOM 1013 C CA . GLU A 1 157 ? 17.325 12.447 39.213 1.00 129.85 157 GLU A CA 1
ATOM 1014 C C . GLU A 1 157 ? 16.074 13.184 38.751 1.00 149.67 157 GLU A C 1
ATOM 1015 O O . GLU A 1 157 ? 15.618 14.114 39.425 1.00 160.42 157 GLU A O 1
ATOM 1017 N N . LYS A 1 158 ? 15.550 12.803 37.575 1.00 152.25 158 LYS A N 1
ATOM 1018 C CA . LYS A 1 158 ? 14.480 13.553 36.917 1.00 149.55 158 LYS A CA 1
ATOM 1019 C C . LYS A 1 158 ? 13.245 13.699 37.792 1.00 162.66 158 LYS A C 1
ATOM 1020 O O . LYS A 1 158 ? 12.421 14.585 37.535 1.00 162.18 158 LYS A O 1
ATOM 1022 N N . LYS A 1 159 ? 13.105 12.855 38.821 1.00 172.53 159 LYS A N 1
ATOM 1023 C CA . LYS A 1 159 ? 11.978 12.963 39.743 1.00 166.92 159 LYS A CA 1
ATOM 1024 C C . LYS A 1 159 ? 12.076 14.210 40.620 1.00 166.31 159 LYS A C 1
ATOM 1025 O O . LYS A 1 159 ? 11.054 14.692 41.124 1.00 166.38 159 LYS A O 1
ATOM 1027 N N . SER A 1 160 ? 13.287 14.744 40.812 1.00 165.10 160 SER A N 1
ATOM 1028 C CA . SER A 1 160 ? 13.519 15.919 41.647 1.00 156.68 160 SER A CA 1
ATOM 1029 C C . SER A 1 160 ? 13.356 17.236 40.896 1.00 154.27 160 SER A C 1
ATOM 1030 O O . SER A 1 160 ? 13.314 18.297 41.534 1.00 147.37 160 SER A O 1
ATOM 1033 N N . ILE A 1 161 ? 13.249 17.201 39.570 1.00 165.95 161 ILE A N 1
ATOM 1034 C CA . ILE A 1 161 ? 13.296 18.400 38.740 1.00 172.96 161 ILE A CA 1
ATOM 1035 C C . ILE A 1 161 ? 12.009 18.494 37.922 1.00 184.69 161 ILE A C 1
ATOM 1036 O O . ILE A 1 161 ? 11.697 17.588 37.138 1.00 190.46 161 ILE A O 1
ATOM 1041 N N . SER A 1 162 ? 11.272 19.595 38.099 1.00 174.51 162 SER A N 1
ATOM 1042 C CA . SER A 1 162 ? 10.086 19.929 37.319 1.00 158.37 162 SER A CA 1
ATOM 1043 C C . SER A 1 162 ? 10.384 21.106 36.386 1.00 151.83 162 SER A C 1
ATOM 1044 O O . SER A 1 162 ? 11.506 21.617 36.316 1.00 147.31 162 SER A O 1
ATOM 1047 N N . ASN A 1 163 ? 9.351 21.540 35.663 1.00 152.34 163 ASN A N 1
ATOM 1048 C CA . ASN A 1 163 ? 9.428 22.763 34.876 1.00 139.40 163 ASN A CA 1
ATOM 1049 C C . ASN A 1 163 ? 9.131 23.945 35.801 1.00 158.46 163 ASN A C 1
ATOM 1050 O O . ASN A 1 163 ? 8.738 25.026 35.348 1.00 169.73 163 ASN A O 1
ATOM 1052 N N . LYS A 1 164 ? 9.309 23.722 37.111 1.00 153.45 164 LYS A N 1
ATOM 1053 C CA . LYS A 1 164 ? 9.198 24.732 38.162 1.00 132.88 164 LYS A CA 1
ATOM 1054 C C . LYS A 1 164 ? 10.544 25.057 38.805 1.00 133.00 164 LYS A C 1
ATOM 1055 O O . LYS A 1 164 ? 10.603 25.914 39.691 1.00 106.43 164 LYS A O 1
ATOM 1057 N N . ASN A 1 165 ? 11.627 24.404 38.380 1.00 128.98 165 ASN A N 1
ATOM 1058 C CA . ASN A 1 165 ? 12.958 24.739 38.873 1.00 113.67 165 ASN A CA 1
ATOM 1059 C C . ASN A 1 165 ? 13.478 25.981 38.153 1.00 110.08 165 ASN A C 1
ATOM 1060 O O . ASN A 1 165 ? 12.745 26.684 37.456 1.00 121.32 165 ASN A O 1
ATOM 1065 N N . THR A 1 166 ? 14.758 26.283 38.353 1.00 94.98 166 THR A N 1
ATOM 1066 C CA . THR A 1 166 ? 15.399 27.444 37.736 1.00 98.53 166 THR A CA 1
ATOM 1067 C C . THR A 1 166 ? 16.880 27.145 37.569 1.00 105.32 166 THR A C 1
ATOM 1068 O O . THR A 1 166 ? 17.602 27.043 38.558 1.00 89.87 166 THR A O 1
ATOM 1072 N N . PHE A 1 167 ? 17.340 27.054 36.329 1.00 104.33 167 PHE A N 1
ATOM 1073 C CA . PHE A 1 167 ? 18.698 26.621 36.042 1.00 86.18 167 PHE A CA 1
ATOM 1074 C C . PHE A 1 167 ? 19.643 27.791 35.769 1.00 84.89 167 PHE A C 1
ATOM 1075 O O . PHE A 1 167 ? 19.236 28.847 35.280 1.00 89.12 167 PHE A O 1
ATOM 1083 N N . GLY A 1 168 ? 20.913 27.597 36.117 1.00 83.48 168 GLY A N 1
ATOM 1084 C CA . GLY A 1 168 ? 21.977 28.486 35.690 1.00 92.99 168 GLY A CA 1
ATOM 1085 C C . GLY A 1 168 ? 23.011 27.713 34.892 1.00 94.90 168 GLY A C 1
ATOM 1086 O O . GLY A 1 168 ? 23.249 26.533 35.145 1.00 105.41 168 GLY A O 1
ATOM 1087 N N . ILE A 1 169 ? 23.614 28.385 33.909 1.00 90.36 169 ILE A N 1
ATOM 1088 C CA . ILE A 1 169 ? 24.609 27.786 33.020 1.00 79.47 169 ILE A CA 1
ATOM 1089 C C . ILE A 1 169 ? 25.785 28.754 32.912 1.00 79.31 169 ILE A C 1
ATOM 1090 O O . ILE A 1 169 ? 25.618 29.885 32.437 1.00 83.49 169 ILE A O 1
ATOM 1095 N N . TRP A 1 170 ? 26.967 28.332 33.364 1.00 78.80 170 TRP A N 1
ATOM 1096 C CA . TRP A 1 170 ? 28.184 29.116 33.157 1.00 89.61 170 TRP A CA 1
ATOM 1097 C C . TRP A 1 170 ? 28.902 28.662 31.892 1.00 94.60 170 TRP A C 1
ATOM 1098 O O . TRP A 1 170 ? 29.049 27.461 31.650 1.00 86.11 170 TRP A O 1
ATOM 1109 N N . GLY A 1 171 ? 29.353 29.637 31.093 1.00 100.48 171 GLY A N 1
ATOM 1110 C CA . GLY A 1 171 ? 29.987 29.373 29.808 1.00 80.27 171 GLY A CA 1
ATOM 1111 C C . GLY A 1 171 ? 29.100 29.640 28.604 1.00 87.18 171 GLY A C 1
ATOM 1112 O O . GLY A 1 171 ? 28.079 28.964 28.421 1.00 80.49 171 GLY A O 1
ATOM 1113 N N . ASP A 1 172 ? 29.491 30.619 27.777 1.00 82.31 172 ASP A N 1
ATOM 1114 C CA . ASP A 1 172 ? 28.734 31.069 26.613 1.00 83.50 172 ASP A CA 1
ATOM 1115 C C . ASP A 1 172 ? 29.211 30.401 25.318 1.00 89.69 172 ASP A C 1
ATOM 1116 O O . ASP A 1 172 ? 29.169 31.021 24.254 1.00 94.14 172 ASP A O 1
ATOM 1121 N N . GLY A 1 173 ? 29.676 29.150 25.374 1.00 84.65 173 GLY A N 1
ATOM 1122 C CA . GLY A 1 173 ? 30.231 28.455 24.221 1.00 84.68 173 GLY A CA 1
ATOM 1123 C C . GLY A 1 173 ? 29.418 27.274 23.711 1.00 84.38 173 GLY A C 1
ATOM 1124 O O . GLY A 1 173 ? 28.188 27.283 23.834 1.00 83.97 173 GLY A O 1
ATOM 1125 N N . ASN A 1 174 ? 30.074 26.243 23.155 1.00 84.87 174 ASN A N 1
ATOM 1126 C CA . ASN A 1 174 ? 29.315 25.165 22.520 1.00 92.39 174 ASN A CA 1
ATOM 1127 C C . ASN A 1 174 ? 28.519 24.350 23.540 1.00 83.41 174 ASN A C 1
ATOM 1128 O O . ASN A 1 174 ? 27.311 24.135 23.356 1.00 83.56 174 ASN A O 1
ATOM 1133 N N . LEU A 1 175 ? 29.170 23.885 24.622 1.00 82.17 175 LEU A N 1
ATOM 1134 C CA . LEU A 1 175 ? 28.434 23.164 25.668 1.00 80.96 175 LEU A CA 1
ATOM 1135 C C . LEU A 1 175 ? 27.379 24.028 26.348 1.00 91.66 175 LEU A C 1
ATOM 1136 O O . LEU A 1 175 ? 26.259 23.559 26.608 1.00 90.89 175 LEU A O 1
ATOM 1141 N N . GLY A 1 176 ? 27.727 25.269 26.693 1.00 80.29 176 GLY A N 1
ATOM 1142 C CA . GLY A 1 176 ? 26.703 26.193 27.147 1.00 80.27 176 GLY A CA 1
ATOM 1143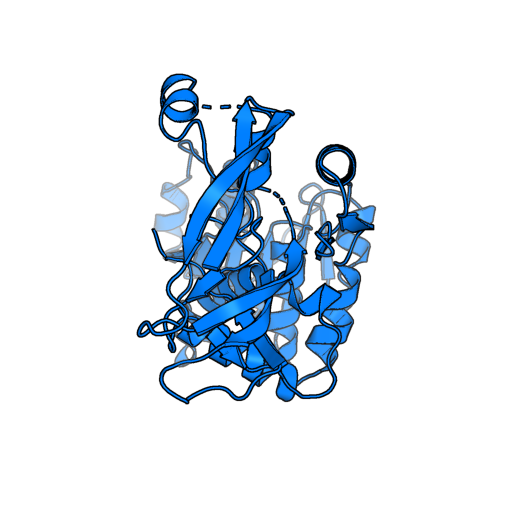 C C . GLY A 1 176 ? 25.457 26.163 26.282 1.00 90.24 176 GLY A C 1
ATOM 1144 O O . GLY A 1 176 ? 24.349 25.930 26.782 1.00 81.27 176 GLY A O 1
ATOM 1145 N N . TYR A 1 177 ? 25.632 26.379 24.962 1.00 82.52 177 TYR A N 1
ATOM 1146 C CA . TYR A 1 177 ? 24.507 26.523 24.034 1.00 83.98 177 TYR A CA 1
ATOM 1147 C C . TYR A 1 177 ? 23.691 25.242 23.935 1.00 86.67 177 TYR A C 1
ATOM 1148 O O . TYR A 1 177 ? 22.454 25.275 23.991 1.00 86.38 177 TYR A O 1
ATOM 1157 N N . ILE A 1 178 ? 24.366 24.098 23.797 1.00 86.21 178 ILE A N 1
ATOM 1158 C CA . ILE A 1 178 ? 23.642 22.832 23.700 1.00 84.26 178 ILE A CA 1
ATOM 1159 C C . ILE A 1 178 ? 22.815 22.589 24.951 1.00 85.79 178 ILE A C 1
ATOM 1160 O O . ILE A 1 178 ? 21.639 22.205 24.875 1.00 91.43 178 ILE A O 1
ATOM 1165 N N . THR A 1 179 ? 23.415 22.817 26.123 1.00 82.11 179 THR A N 1
ATOM 1166 C CA . THR A 1 179 ? 22.710 22.591 27.378 1.00 81.79 179 THR A CA 1
ATOM 1167 C C . THR A 1 179 ? 21.510 23.505 27.520 1.00 89.34 179 THR A C 1
ATOM 1168 O O . THR A 1 179 ? 20.436 23.061 27.949 1.00 93.41 179 THR A O 1
ATOM 1172 N N . ALA A 1 180 ? 21.686 24.793 27.204 1.00 82.68 180 ALA A N 1
ATOM 1173 C CA . ALA A 1 180 ? 20.553 25.706 27.186 1.00 83.90 180 ALA A CA 1
ATOM 1174 C C . ALA A 1 180 ? 19.432 25.149 26.312 1.00 92.21 180 ALA A C 1
ATOM 1175 O O . ALA A 1 180 ? 18.264 25.102 26.734 1.00 88.42 180 ALA A O 1
ATOM 1177 N N . ILE A 1 181 ? 19.781 24.673 25.105 1.00 95.01 181 ILE A N 1
ATOM 1178 C CA . ILE A 1 181 ? 18.778 24.130 24.188 1.00 95.57 181 ILE A CA 1
ATOM 1179 C C . ILE A 1 181 ? 18.033 22.978 24.844 1.00 88.74 181 ILE A C 1
ATOM 1180 O O . ILE A 1 181 ? 16.799 22.889 24.782 1.00 99.94 181 ILE A O 1
ATOM 1185 N N . LEU A 1 182 ? 18.780 22.062 25.458 1.00 87.39 182 LEU A N 1
ATOM 1186 C CA . LEU A 1 182 ? 18.162 20.853 25.992 1.00 95.95 182 LEU A CA 1
ATOM 1187 C C . LEU A 1 182 ? 17.249 21.170 27.160 1.00 93.73 182 LEU A C 1
ATOM 1188 O O . LEU A 1 182 ? 16.110 20.687 27.222 1.00 96.63 182 LEU A O 1
ATOM 1193 N N . LEU A 1 183 ? 17.729 21.988 28.092 1.00 87.36 183 LEU A N 1
ATOM 1194 C CA . LEU A 1 183 ? 16.886 22.381 29.212 1.00 88.24 183 LEU A CA 1
ATOM 1195 C C . LEU A 1 183 ? 15.609 23.042 28.729 1.00 103.28 183 LEU A C 1
ATOM 1196 O O . LEU A 1 183 ? 14.532 22.795 29.282 1.00 107.47 183 LEU A O 1
ATOM 1201 N N . ARG A 1 184 ? 15.699 23.874 27.685 1.00 100.00 184 ARG A N 1
ATOM 1202 C CA . ARG A 1 184 ? 14.497 24.567 27.237 1.00 92.88 184 ARG A CA 1
ATOM 1203 C C . ARG A 1 184 ? 13.541 23.607 26.533 1.00 96.94 184 ARG A C 1
ATOM 1204 O O . ARG A 1 184 ? 12.313 23.712 26.683 1.00 97.83 184 ARG A O 1
ATOM 1212 N N . LYS A 1 185 ? 14.078 22.656 25.763 1.00 118.80 185 LYS A N 1
ATOM 1213 C CA . LYS A 1 185 ? 13.187 21.765 25.033 1.00 122.21 185 LYS A CA 1
ATOM 1214 C C . LYS A 1 185 ? 12.482 20.810 25.991 1.00 119.03 185 LYS A C 1
ATOM 1215 O O . LYS A 1 185 ? 11.283 20.553 25.841 1.00 128.26 185 LYS A O 1
ATOM 1217 N N . LEU A 1 186 ? 13.174 20.328 27.022 1.00 109.13 186 LEU A N 1
ATOM 1218 C CA . LEU A 1 186 ? 12.587 19.280 27.849 1.00 115.65 186 LEU A CA 1
ATOM 1219 C C . LEU A 1 186 ? 12.127 19.734 29.234 1.00 125.21 186 LEU A C 1
ATOM 1220 O O . LEU A 1 186 ? 11.361 19.008 29.881 1.00 128.70 186 LEU A O 1
ATOM 1225 N N . TYR A 1 187 ? 12.539 20.910 29.698 1.00 125.48 187 TYR A N 1
ATOM 1226 C CA . TYR A 1 187 ? 11.995 21.527 30.905 1.00 115.02 187 TYR A CA 1
ATOM 1227 C C . TYR A 1 187 ? 11.358 22.843 30.474 1.00 117.84 187 TYR A C 1
ATOM 1228 O O . TYR A 1 187 ? 11.902 23.934 30.701 1.00 113.87 187 TYR A O 1
ATOM 1237 N N . PRO A 1 188 ? 10.198 22.766 29.821 1.00 115.70 188 PRO A N 1
ATOM 1238 C CA . PRO A 1 188 ? 9.736 23.914 29.034 1.00 111.17 188 PRO A CA 1
ATOM 1239 C C . PRO A 1 188 ? 9.193 25.057 29.861 1.00 122.41 188 PRO A C 1
ATOM 1240 O O . PRO A 1 188 ? 9.319 26.208 29.425 1.00 127.29 188 PRO A O 1
ATOM 1244 N N . GLU A 1 189 ? 8.615 24.790 31.035 1.00 126.14 189 GLU A N 1
ATOM 1245 C CA . GLU A 1 189 ? 8.077 25.878 31.836 1.00 124.71 189 GLU A CA 1
ATOM 1246 C C . GLU A 1 189 ? 9.108 26.456 32.797 1.00 128.76 189 GLU A C 1
ATOM 1247 O O . GLU A 1 189 ? 8.833 27.484 33.427 1.00 137.05 189 GLU A O 1
ATOM 1249 N N . SER A 1 190 ? 10.290 25.847 32.895 1.00 122.74 190 SER A N 1
ATOM 1250 C CA . SER A 1 190 ? 11.353 26.250 33.808 1.00 118.18 190 SER A CA 1
ATOM 1251 C C . SER A 1 190 ? 12.011 27.557 33.359 1.00 103.86 190 SER A C 1
ATOM 1252 O O . SER A 1 190 ? 11.760 28.067 32.268 1.00 104.51 190 SER A O 1
ATOM 1255 N N . LYS A 1 191 ? 12.856 28.109 34.231 1.00 100.38 191 LYS A N 1
ATOM 1256 C CA . LYS A 1 191 ? 13.612 29.326 33.956 1.00 103.96 191 LYS A CA 1
ATOM 1257 C C . LYS A 1 191 ? 15.070 28.947 33.722 1.00 113.17 191 LYS A C 1
ATOM 1258 O O . LYS A 1 191 ? 15.576 28.012 34.351 1.00 125.48 191 LYS A O 1
ATOM 1260 N N . ILE A 1 192 ? 15.737 29.648 32.793 1.00 107.48 192 ILE A N 1
ATOM 1261 C CA . ILE A 1 192 ? 17.145 29.401 32.461 1.00 93.46 192 ILE A CA 1
ATOM 1262 C C . ILE A 1 192 ? 17.893 30.731 32.422 1.00 87.48 192 ILE A C 1
ATOM 1263 O O . ILE A 1 192 ? 17.416 31.698 31.823 1.00 88.75 192 ILE A O 1
ATOM 1268 N N . TYR A 1 193 ? 19.062 30.773 33.062 1.00 89.91 193 TYR A N 1
ATOM 1269 C CA . TYR A 1 193 ? 19.981 31.907 33.062 1.00 93.74 193 TYR A CA 1
ATOM 1270 C C . TYR A 1 193 ? 21.338 31.434 32.549 1.00 91.43 193 TYR A C 1
ATOM 1271 O O . TYR A 1 193 ? 21.795 30.346 32.907 1.00 83.16 193 TYR A O 1
ATOM 1280 N N . VAL A 1 194 ? 21.995 32.257 31.733 1.00 90.08 194 VAL A N 1
ATOM 1281 C CA . VAL A 1 194 ? 23.291 31.921 31.150 1.00 84.16 194 VAL A CA 1
ATOM 1282 C C . VAL A 1 194 ? 24.276 33.020 31.539 1.00 82.98 194 VAL A C 1
ATOM 1283 O O . VAL A 1 194 ? 23.945 34.211 31.480 1.00 84.30 194 VAL A O 1
ATOM 1287 N N . PHE A 1 195 ? 25.474 32.618 31.954 1.00 82.05 195 PHE A N 1
ATOM 1288 C CA . PHE A 1 195 ? 26.524 33.534 32.383 1.00 93.28 195 PHE A CA 1
ATOM 1289 C C . PHE A 1 195 ? 27.735 33.349 31.485 1.00 96.37 195 PHE A C 1
ATOM 1290 O O . PHE A 1 195 ? 28.213 32.220 31.306 1.00 81.48 195 PHE A O 1
ATOM 1298 N N . GLY A 1 196 ? 28.234 34.450 30.928 1.00 83.83 196 GLY A N 1
ATOM 1299 C CA . GLY A 1 196 ? 29.368 34.340 30.042 1.00 84.34 196 GLY A CA 1
ATOM 1300 C C . GLY A 1 196 ? 30.245 35.558 30.074 1.00 86.09 196 GLY A C 1
ATOM 1301 O O . GLY A 1 196 ? 30.164 36.342 31.017 1.00 86.60 196 GLY A O 1
ATOM 1302 N N . LYS A 1 197 ? 31.045 35.750 29.026 1.00 87.41 197 LYS A N 1
ATOM 1303 C CA . LYS A 1 197 ? 32.046 36.813 28.975 1.00 102.27 197 LYS A CA 1
ATOM 1304 C C . LYS A 1 197 ? 31.915 37.804 27.809 1.00 91.94 197 LYS A C 1
ATOM 1305 O O . LYS A 1 197 ? 32.436 38.915 27.933 1.00 94.03 197 LYS A O 1
ATOM 1311 N N . THR A 1 198 ? 31.278 37.451 26.686 1.00 106.80 198 THR A N 1
ATOM 1312 C CA . THR A 1 198 ? 31.347 38.264 25.470 1.00 105.42 198 THR A CA 1
ATOM 1313 C C . THR A 1 198 ? 29.964 38.480 24.87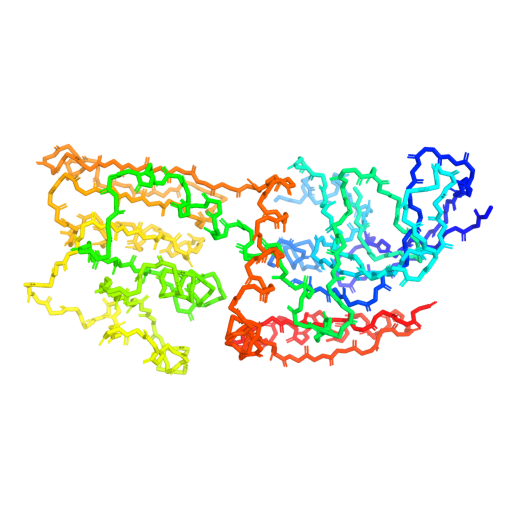6 1.00 95.11 198 THR A C 1
ATOM 1314 O O . THR A 1 198 ? 29.167 37.538 24.793 1.00 93.35 198 THR A O 1
ATOM 1318 N N . ASP A 1 199 ? 29.689 39.723 24.438 1.00 103.54 199 ASP A N 1
ATOM 1319 C CA . ASP A 1 199 ? 28.378 40.009 23.854 1.00 98.99 199 ASP A CA 1
ATOM 1320 C C . ASP A 1 199 ? 28.124 39.122 22.635 1.00 103.27 199 ASP A C 1
ATOM 1321 O O . ASP A 1 199 ? 27.026 38.558 22.492 1.00 99.57 199 ASP A O 1
ATOM 1326 N N . TYR A 1 200 ? 29.136 38.982 21.755 1.00 100.29 200 TYR A N 1
ATOM 1327 C CA . TYR A 1 200 ? 29.085 38.076 20.600 1.00 100.81 200 TYR A CA 1
ATOM 1328 C C . TYR A 1 200 ? 28.434 36.744 20.968 1.00 109.32 200 TYR A C 1
ATOM 1329 O O . TYR A 1 200 ? 27.379 36.389 20.431 1.00 97.92 200 TYR A O 1
ATOM 1338 N N . LYS A 1 201 ? 29.043 36.004 21.911 1.00 95.28 201 LYS A N 1
ATOM 1339 C CA . LYS A 1 201 ? 28.588 34.645 22.188 1.00 92.83 201 LYS A CA 1
ATOM 1340 C C . LYS A 1 201 ? 27.248 34.627 22.907 1.00 91.42 201 LYS A C 1
ATOM 1341 O O . LYS A 1 201 ? 26.388 33.790 22.601 1.00 96.70 201 LYS A O 1
ATOM 1347 N N . LEU A 1 202 ? 27.038 35.544 23.846 1.00 98.74 202 LEU A N 1
ATOM 1348 C CA . LEU A 1 202 ? 25.800 35.535 24.611 1.00 95.84 202 LEU A CA 1
ATOM 1349 C C . LEU A 1 202 ? 24.587 35.925 23.784 1.00 98.81 202 LEU A C 1
ATOM 1350 O O . LEU A 1 202 ? 23.468 35.535 24.142 1.00 91.49 202 LEU A O 1
ATOM 1355 N N . SER A 1 203 ? 24.784 36.650 22.675 1.00 104.19 203 SER A N 1
ATOM 1356 C CA . SER A 1 203 ? 23.650 36.997 21.824 1.00 101.23 203 SER A CA 1
ATOM 1357 C C . SER A 1 203 ? 22.985 35.760 21.230 1.00 98.06 203 SER A C 1
ATOM 1358 O O . SER A 1 203 ? 21.797 35.803 20.899 1.00 110.21 203 SER A O 1
ATOM 1361 N N . HIS A 1 204 ? 23.715 34.647 21.104 1.00 94.70 204 HIS A N 1
ATOM 1362 C CA . HIS A 1 204 ? 23.108 33.458 20.512 1.00 96.89 204 HIS A CA 1
ATOM 1363 C C . HIS A 1 204 ? 22.062 32.804 21.393 1.00 93.02 204 HIS A C 1
ATOM 1364 O O . HIS A 1 204 ? 21.336 31.932 20.902 1.00 112.52 204 HIS A O 1
ATOM 1371 N N . PHE A 1 205 ? 21.975 33.185 22.657 1.00 100.16 205 PHE A N 1
ATOM 1372 C CA . PHE A 1 205 ? 21.050 32.587 23.615 1.00 90.45 205 PHE A CA 1
ATOM 1373 C C . PHE A 1 205 ? 19.830 33.500 23.706 1.00 115.85 205 PHE A C 1
ATOM 1374 O O . PHE A 1 205 ? 19.828 34.493 24.439 1.00 128.43 205 PHE A O 1
ATOM 1382 N N . SER A 1 206 ? 18.796 33.166 22.952 1.00 113.27 206 SER A N 1
ATOM 1383 C CA . SER A 1 206 ? 17.604 33.988 22.830 1.00 110.79 206 SER A CA 1
ATOM 1384 C C . SER A 1 206 ? 16.412 33.362 23.512 1.00 116.98 206 SER A C 1
ATOM 1385 O O . SER A 1 206 ? 15.544 34.076 24.023 1.00 130.14 206 SER A O 1
ATOM 1388 N N . PHE A 1 207 ? 16.368 32.036 23.505 1.00 105.15 207 PHE A N 1
ATOM 1389 C CA . PHE A 1 207 ? 15.410 31.128 24.099 1.00 103.56 207 PHE A CA 1
ATOM 1390 C C . PHE A 1 207 ? 15.625 30.951 25.622 1.00 113.83 207 PHE A C 1
ATOM 1391 O O . PHE A 1 207 ? 14.942 30.149 26.285 1.00 117.27 207 PHE A O 1
ATOM 1399 N N . VAL A 1 208 ? 16.583 31.726 26.130 1.00 112.98 208 VAL A N 1
ATOM 1400 C CA . VAL A 1 208 ? 16.914 31.820 27.547 1.00 107.55 208 VAL A CA 1
ATOM 1401 C C . VAL A 1 208 ? 16.208 33.022 28.159 1.00 106.69 208 VAL A C 1
ATOM 1402 O O . VAL A 1 208 ? 15.952 34.031 27.486 1.00 134.29 208 VAL A O 1
ATOM 1406 N N . ASP A 1 209 ? 15.885 32.903 29.457 1.00 102.20 209 ASP A N 1
ATOM 1407 C CA . ASP A 1 209 ? 15.047 33.895 30.126 1.00 100.69 209 ASP A CA 1
ATOM 1408 C C . ASP A 1 209 ? 15.808 35.187 30.352 1.00 94.40 209 ASP A C 1
ATOM 1409 O O . ASP A 1 209 ? 15.239 36.276 30.231 1.00 128.87 209 ASP A O 1
ATOM 1414 N N . ASP A 1 210 ? 17.094 35.089 30.658 1.00 92.22 210 ASP A N 1
ATOM 1415 C CA . ASP A 1 210 ? 17.931 36.268 30.771 1.00 92.30 210 ASP A CA 1
ATOM 1416 C C . ASP A 1 210 ? 19.377 35.792 30.660 1.00 90.00 210 ASP A C 1
ATOM 1417 O O . ASP A 1 210 ? 19.689 34.620 30.873 1.00 88.34 210 ASP A O 1
ATOM 1422 N N . VAL A 1 211 ? 20.252 36.729 30.335 1.00 103.20 211 VAL A N 1
ATOM 1423 C CA . VAL A 1 211 ? 21.658 36.475 30.045 1.00 88.83 211 VAL A CA 1
ATOM 1424 C C . VAL A 1 211 ? 22.499 37.509 30.783 1.00 89.27 211 VAL A C 1
ATOM 1425 O O . VAL A 1 211 ? 22.157 38.700 30.784 1.00 95.57 211 VAL A O 1
ATOM 1429 N N . PHE A 1 212 ? 23.594 37.064 31.415 1.00 87.82 212 PHE A N 1
ATOM 1430 C CA . PHE A 1 212 ? 24.411 37.923 32.270 1.00 101.38 212 PHE A CA 1
ATOM 1431 C C . PHE A 1 212 ? 25.891 37.819 31.918 1.00 87.87 212 PHE A C 1
ATOM 1432 O O . PHE A 1 212 ? 26.364 36.791 31.435 1.00 86.53 212 PHE A O 1
ATOM 1440 N N . PHE A 1 213 ? 26.623 38.903 32.194 1.00 103.45 213 PHE A N 1
ATOM 1441 C CA . PHE A 1 213 ? 28.080 38.877 32.226 1.00 96.55 213 PHE A CA 1
ATOM 1442 C C . PHE A 1 213 ? 28.527 38.434 33.612 1.00 103.42 213 PHE A C 1
ATOM 1443 O O . PHE A 1 213 ? 27.888 38.745 34.620 1.00 134.42 213 PHE A O 1
ATOM 1451 N N . ILE A 1 214 ? 29.646 37.715 33.664 1.00 105.64 214 ILE A N 1
ATOM 1452 C CA . ILE A 1 214 ? 30.194 37.309 34.959 1.00 101.42 214 ILE A CA 1
ATOM 1453 C C . ILE A 1 214 ? 30.685 38.533 35.713 1.00 96.60 214 ILE A C 1
ATOM 1454 O O . ILE A 1 214 ? 30.912 38.479 36.923 1.00 89.51 214 ILE A O 1
ATOM 1459 N N . ASN A 1 215 ? 30.815 39.647 34.997 1.00 98.03 215 ASN A N 1
ATOM 1460 C CA . ASN A 1 215 ? 31.287 40.927 35.483 1.00 93.39 215 ASN A CA 1
ATOM 1461 C C . ASN A 1 215 ? 30.162 41.713 36.141 1.00 94.34 215 ASN A C 1
ATOM 1462 O O . ASN A 1 215 ? 30.418 42.626 36.938 1.00 96.31 215 ASN A O 1
ATOM 1467 N N . LYS A 1 216 ? 28.917 41.393 35.777 1.00 104.34 216 LYS A N 1
ATOM 1468 C CA . LYS A 1 216 ? 27.755 42.240 35.970 1.00 94.73 216 LYS A CA 1
ATOM 1469 C C . LYS A 1 216 ? 26.593 41.334 36.364 1.00 93.25 216 LYS A C 1
ATOM 1470 O O . LYS A 1 216 ? 25.605 41.199 35.634 1.00 101.42 216 LYS A O 1
ATOM 1476 N N . ILE A 1 217 ? 26.738 40.690 37.517 1.00 92.55 217 ILE A N 1
ATOM 1477 C CA . ILE A 1 217 ? 25.690 39.861 38.108 1.00 94.61 217 ILE A CA 1
ATOM 1478 C C . ILE A 1 217 ? 25.001 40.650 39.217 1.00 98.67 217 ILE A C 1
ATOM 1479 O O . ILE A 1 217 ? 25.675 41.088 40.161 1.00 108.88 217 ILE A O 1
ATOM 1484 N N . PRO A 1 218 ? 23.686 40.838 39.150 1.00 94.85 218 PRO A N 1
ATOM 1485 C CA . PRO A 1 218 ? 22.998 41.623 40.186 1.00 97.37 218 PRO A CA 1
ATOM 1486 C C . PRO A 1 218 ? 22.926 40.872 41.511 1.00 108.70 218 PRO A C 1
ATOM 1487 O O . PRO A 1 218 ? 22.760 39.651 41.537 1.00 108.41 218 PRO A O 1
ATOM 1491 N N . GLU A 1 219 ? 23.067 41.607 42.619 1.00 111.15 219 GLU A N 1
ATOM 1492 C CA . GLU A 1 219 ? 22.716 41.027 43.908 1.00 111.26 219 GLU A CA 1
ATOM 1493 C C . GLU A 1 219 ? 21.254 40.600 43.880 1.00 101.45 219 GLU A C 1
ATOM 1494 O O . GLU A 1 219 ? 20.412 41.209 43.211 1.00 102.36 219 GLU A O 1
ATOM 1496 N N . GLY A 1 220 ? 20.963 39.510 44.573 1.00 101.26 220 GLY A N 1
ATOM 1497 C CA . GLY A 1 220 ? 19.603 39.029 44.652 1.00 102.41 220 GLY A CA 1
ATOM 1498 C C . GLY A 1 220 ? 19.223 37.995 43.625 1.00 100.14 220 GLY A C 1
ATOM 1499 O O . GLY A 1 220 ? 18.081 37.522 43.640 1.00 101.28 220 GLY A O 1
ATOM 1500 N N . LEU A 1 221 ? 20.129 37.632 42.730 1.00 107.25 221 LEU A N 1
ATOM 1501 C CA . LEU A 1 221 ? 19.791 36.685 41.688 1.00 100.63 221 LEU A CA 1
ATOM 1502 C C . LEU A 1 221 ? 19.922 35.285 42.248 1.00 108.98 221 LEU A C 1
ATOM 1503 O O . LEU A 1 221 ? 20.817 35.002 43.051 1.00 116.77 221 LEU A O 1
ATOM 1508 N N . THR A 1 222 ? 19.008 34.407 41.845 1.00 118.12 222 THR A N 1
ATOM 1509 C CA . THR A 1 222 ? 18.983 33.114 42.509 1.00 127.43 222 THR A CA 1
ATOM 1510 C C . THR A 1 222 ? 18.486 32.015 41.578 1.00 127.75 222 THR A C 1
ATOM 1511 O O . THR A 1 222 ? 17.712 32.265 40.650 1.00 146.56 222 THR A O 1
ATOM 1515 N N . PHE A 1 223 ? 18.919 30.789 41.880 1.00 103.34 223 PHE A N 1
ATOM 1516 C CA . PHE A 1 223 ? 18.635 29.587 41.102 1.00 93.47 223 PHE A CA 1
ATOM 1517 C C . PHE A 1 223 ? 18.986 28.378 41.960 1.00 96.32 223 PHE A C 1
ATOM 1518 O O . PHE A 1 223 ? 19.774 28.486 42.905 1.00 91.99 223 PHE A O 1
ATOM 1526 N N . ASP A 1 224 ? 18.431 27.210 41.603 1.00 92.02 224 ASP A N 1
ATOM 1527 C CA . ASP A 1 224 ? 18.616 26.016 42.422 1.00 92.90 224 ASP A CA 1
ATOM 1528 C C . ASP A 1 224 ? 19.465 24.913 41.804 1.00 93.98 224 ASP A C 1
ATOM 1529 O O . ASP A 1 224 ? 19.868 23.998 42.532 1.00 102.64 224 ASP A O 1
ATOM 1534 N N . HIS A 1 225 ? 19.752 24.959 40.507 1.00 90.97 225 HIS A N 1
ATOM 1535 C CA . HIS A 1 225 ? 20.537 23.911 39.861 1.00 87.11 225 HIS A CA 1
ATOM 1536 C C . HIS A 1 225 ? 21.429 24.583 38.826 1.00 91.72 225 HIS A C 1
ATOM 1537 O O . HIS A 1 225 ? 20.983 25.499 38.128 1.00 89.99 225 HIS A O 1
ATOM 1544 N N . ALA A 1 226 ? 22.674 24.131 38.699 1.00 89.19 226 ALA A N 1
ATOM 1545 C CA . ALA A 1 226 ? 23.591 24.822 37.797 1.00 81.75 226 ALA A CA 1
ATOM 1546 C C . ALA A 1 226 ? 24.454 23.825 37.047 1.00 91.12 226 ALA A C 1
ATOM 1547 O O . ALA A 1 226 ? 24.605 22.674 37.462 1.00 88.11 226 ALA A O 1
ATOM 1549 N N . PHE A 1 227 ? 25.005 24.298 35.916 1.00 103.36 227 PHE A N 1
ATOM 1550 C CA . PHE A 1 227 ? 25.816 23.511 34.983 1.00 78.82 227 PHE A CA 1
ATOM 1551 C C . PHE A 1 227 ? 27.088 24.282 34.684 1.00 78.18 227 PHE A C 1
ATOM 1552 O O . PHE A 1 227 ? 27.024 25.427 34.229 1.00 95.41 227 PHE A O 1
ATOM 1560 N N . GLU A 1 228 ? 28.234 23.674 34.946 1.00 78.06 228 GLU A N 1
ATOM 1561 C CA . GLU A 1 228 ? 29.523 24.286 34.644 1.00 89.28 228 GLU A CA 1
ATOM 1562 C C . GLU A 1 228 ? 30.023 23.782 33.290 1.00 88.19 228 GLU A C 1
ATOM 1563 O O . GLU A 1 228 ? 30.463 22.631 33.178 1.00 86.22 228 GLU A O 1
ATOM 1569 N N . CYS A 1 229 ? 29.961 24.653 32.269 1.00 81.00 229 CYS A N 1
ATOM 1570 C CA . CYS A 1 229 ? 30.322 24.348 30.887 1.00 78.12 229 CYS A CA 1
ATOM 1571 C C . CYS A 1 229 ? 31.483 25.225 30.422 1.00 78.81 229 CYS A C 1
ATOM 1572 O O . CYS A 1 229 ? 31.539 25.675 29.267 1.00 97.51 229 CYS A O 1
ATOM 1575 N N . VAL A 1 230 ? 32.394 25.491 31.362 1.00 81.53 230 VAL A N 1
ATOM 1576 C CA . VAL A 1 230 ? 33.639 26.233 31.191 1.00 80.09 230 VAL A CA 1
ATOM 1577 C C . VAL A 1 230 ? 34.782 25.276 31.507 1.00 105.35 230 VAL A C 1
ATOM 1578 O O . VAL A 1 230 ? 34.663 24.437 32.402 1.00 114.29 230 VAL A O 1
ATOM 1582 N N . GLY A 1 231 ? 35.897 25.383 30.797 1.00 95.68 231 GLY A N 1
ATOM 1583 C CA . GLY A 1 231 ? 37.024 24.528 31.078 1.00 92.18 231 GLY A CA 1
ATOM 1584 C C . GLY A 1 231 ? 38.233 25.286 31.600 1.00 90.10 231 GLY A C 1
ATOM 1585 O O . GLY A 1 231 ? 38.213 26.494 31.821 1.00 104.55 231 GLY A O 1
ATOM 1586 N N . GLY A 1 232 ? 39.306 24.527 31.794 1.00 85.82 232 GLY A N 1
ATOM 1587 C CA . GLY A 1 232 ? 40.612 25.131 31.883 1.00 88.07 232 GLY A CA 1
ATOM 1588 C C . GLY A 1 232 ? 40.764 25.978 33.121 1.00 88.29 232 GLY A C 1
ATOM 1589 O O . GLY A 1 232 ? 40.151 25.725 34.159 1.00 117.98 232 GLY A O 1
ATOM 1590 N N . ARG A 1 233 ? 41.617 26.997 33.016 1.00 100.38 233 ARG A N 1
ATOM 1591 C CA . ARG A 1 233 ? 41.856 27.832 34.180 1.00 94.80 233 ARG A CA 1
ATOM 1592 C C . ARG A 1 233 ? 40.618 28.644 34.531 1.00 106.89 233 ARG A C 1
ATOM 1593 O O . ARG A 1 233 ? 40.534 29.177 35.642 1.00 133.57 233 ARG A O 1
ATOM 1595 N N . GLY A 1 234 ? 39.634 28.707 33.623 1.00 94.52 234 GLY A N 1
ATOM 1596 C CA . GLY A 1 234 ? 38.392 29.424 33.881 1.00 87.37 234 GLY A CA 1
ATOM 1597 C C . GLY A 1 234 ? 37.367 28.667 34.704 1.00 84.42 234 GLY A C 1
ATOM 1598 O O . GLY A 1 234 ? 36.492 29.299 35.311 1.00 85.97 234 GLY A O 1
ATOM 1599 N N . SER A 1 235 ? 37.462 27.329 34.738 1.00 92.93 235 SER A N 1
ATOM 1600 C CA . SER A 1 235 ? 36.580 26.510 35.571 1.00 82.61 235 SER A CA 1
ATOM 1601 C C . SER A 1 235 ? 36.654 26.920 37.040 1.00 83.28 235 SER A C 1
ATOM 1602 O O . SER A 1 235 ? 35.635 26.937 37.736 1.00 82.58 235 SER A O 1
ATOM 1605 N N . GLN A 1 236 ? 37.856 27.227 37.537 1.00 85.00 236 GLN A N 1
ATOM 1606 C CA . GLN A 1 236 ? 38.007 27.645 38.929 1.00 89.83 236 GLN A CA 1
ATOM 1607 C C . GLN A 1 236 ? 37.088 28.831 39.233 1.00 85.77 236 GLN A C 1
ATOM 1608 O O . GLN A 1 236 ? 36.309 28.816 40.200 1.00 92.07 236 GLN A O 1
ATOM 1614 N N . SER A 1 237 ? 37.145 29.852 38.378 1.00 96.94 237 SER A N 1
ATOM 1615 C CA . SER A 1 237 ? 36.352 31.061 38.567 1.00 100.23 237 SER A CA 1
ATOM 1616 C C . SER A 1 237 ? 34.865 30.750 38.474 1.00 90.43 237 SER A C 1
ATOM 1617 O O . SER A 1 237 ? 34.069 31.159 39.333 1.00 87.87 237 SER A O 1
ATOM 1620 N N . ALA A 1 238 ? 34.475 30.035 37.417 1.00 96.03 238 ALA A N 1
ATOM 1621 C CA . ALA A 1 238 ? 33.076 29.675 37.230 1.00 94.43 238 ALA A CA 1
ATOM 1622 C C . ALA A 1 238 ? 32.522 28.964 38.454 1.00 95.63 238 ALA A C 1
ATOM 1623 O O . ALA A 1 238 ? 31.414 29.272 38.917 1.00 102.92 238 ALA A O 1
ATOM 1625 N N . ILE A 1 239 ? 33.284 28.001 38.986 1.00 102.96 239 ILE A N 1
ATOM 1626 C CA . ILE A 1 239 ? 32.821 27.185 40.105 1.00 82.33 239 ILE A CA 1
ATOM 1627 C C . ILE A 1 239 ? 32.634 28.033 41.350 1.00 83.70 239 ILE A C 1
ATOM 1628 O O . ILE A 1 239 ? 31.590 27.961 42.013 1.00 84.03 239 ILE A O 1
ATOM 1633 N N . ASN A 1 240 ? 33.640 28.838 41.704 1.00 99.42 240 ASN A N 1
ATOM 1634 C CA . ASN A 1 240 ? 33.472 29.645 42.908 1.00 102.27 240 ASN A CA 1
ATOM 1635 C C . ASN A 1 240 ? 32.256 30.562 42.782 1.00 86.33 240 ASN A C 1
ATOM 1636 O O . ASN A 1 240 ? 31.469 30.677 43.725 1.00 98.67 240 ASN A O 1
ATOM 1641 N N . GLN A 1 241 ? 32.037 31.168 41.605 1.00 92.35 241 GLN A N 1
ATOM 1642 C CA . GLN A 1 241 ? 30.850 32.014 41.425 1.00 85.32 241 GLN A CA 1
ATOM 1643 C C . GLN A 1 241 ? 29.537 31.257 41.612 1.00 84.81 241 GLN A C 1
ATOM 1644 O O . GLN A 1 241 ? 28.643 31.722 42.325 1.00 91.84 241 GLN A O 1
ATOM 1650 N N . MET A 1 242 ? 29.360 30.126 40.936 1.00 83.44 242 MET A N 1
ATOM 1651 C CA . MET A 1 242 ? 28.108 29.407 41.154 1.00 83.42 242 MET A CA 1
ATOM 1652 C C . MET A 1 242 ? 27.963 28.906 42.592 1.00 96.39 242 MET A C 1
ATOM 1653 O O . MET A 1 242 ? 26.850 28.933 43.130 1.00 91.69 242 MET A O 1
ATOM 1658 N N . ILE A 1 243 ? 29.054 28.496 43.250 1.00 85.50 243 ILE A N 1
ATOM 1659 C CA . ILE A 1 243 ? 28.965 28.189 44.674 1.00 98.89 243 ILE A CA 1
ATOM 1660 C C . ILE A 1 243 ? 28.372 29.383 45.425 1.00 103.72 243 ILE A C 1
ATOM 1661 O O . ILE A 1 243 ? 27.437 29.237 46.222 1.00 106.97 243 ILE A O 1
ATOM 1666 N N . ASP A 1 244 ? 28.871 30.592 45.132 1.00 103.80 244 ASP A N 1
ATOM 1667 C CA . ASP A 1 244 ? 28.450 31.777 45.884 1.00 91.09 244 ASP A CA 1
ATOM 1668 C C . ASP A 1 244 ? 26.993 32.136 45.638 1.00 91.31 244 ASP A C 1
ATOM 1669 O O . ASP A 1 244 ? 26.280 32.514 46.575 1.00 132.22 244 ASP A O 1
ATOM 1674 N N . TYR A 1 245 ? 26.528 32.037 44.397 1.00 90.73 245 TYR A N 1
ATOM 1675 C CA . TYR A 1 245 ? 25.206 32.557 44.065 1.00 89.98 245 TYR A CA 1
ATOM 1676 C C . TYR A 1 245 ? 24.084 31.521 44.163 1.00 90.27 245 TYR A C 1
ATOM 1677 O O . TYR A 1 245 ? 22.909 31.899 44.128 1.00 91.43 245 TYR A O 1
ATOM 1686 N N . ILE A 1 246 ? 24.386 30.244 44.304 1.00 83.19 246 ILE A N 1
ATOM 1687 C CA . ILE A 1 246 ? 23.349 29.227 44.152 1.00 82.99 246 ILE A CA 1
ATOM 1688 C C . ILE A 1 246 ? 22.526 29.122 45.434 1.00 99.08 246 ILE A C 1
ATOM 1689 O O . ILE A 1 246 ? 23.053 29.251 46.552 1.00 83.25 246 ILE A O 1
ATOM 1694 N N . SER A 1 247 ? 21.223 28.888 45.275 1.00 90.73 247 SER A N 1
ATOM 1695 C CA . SER A 1 247 ? 20.356 28.672 46.427 1.00 88.97 247 SER A CA 1
ATOM 1696 C C . SER A 1 247 ? 20.887 27.542 47.310 1.00 95.10 247 SER A C 1
ATOM 1697 O O . SER A 1 247 ? 21.469 26.569 46.803 1.00 93.09 247 SER A O 1
ATOM 1700 N N . PRO A 1 248 ? 20.699 27.630 48.625 1.00 98.15 248 PRO A N 1
ATOM 1701 C CA . PRO A 1 248 ? 21.209 26.584 49.514 1.00 88.72 248 PRO A CA 1
ATOM 1702 C C . PRO A 1 248 ? 20.501 25.266 49.274 1.00 83.81 248 PRO A C 1
ATOM 1703 O O . PRO A 1 248 ? 19.310 25.225 48.952 1.00 92.99 248 PRO A O 1
ATOM 1707 N N . GLU A 1 249 ? 21.270 24.191 49.424 1.00 83.06 249 GLU A N 1
ATOM 1708 C CA . GLU A 1 249 ? 20.885 22.823 49.111 1.00 97.41 249 GLU A CA 1
ATOM 1709 C C . GLU A 1 249 ? 20.778 22.576 47.615 1.00 99.32 249 GLU A C 1
ATOM 1710 O O . GLU A 1 249 ? 20.239 21.547 47.201 1.00 106.73 249 GLU A O 1
ATOM 1716 N N . GLY A 1 250 ? 21.323 23.478 46.788 1.00 91.34 250 GLY A N 1
ATOM 1717 C CA . GLY A 1 250 ? 21.293 23.270 45.352 1.00 95.89 250 GLY A CA 1
ATOM 1718 C C . GLY A 1 250 ? 22.324 22.259 44.867 1.00 96.31 250 GLY A C 1
ATOM 1719 O O . GLY A 1 250 ? 23.306 21.952 45.550 1.00 80.46 250 GLY A O 1
ATOM 1720 N N . SER A 1 251 ? 22.096 21.732 43.659 1.00 92.91 251 SER A N 1
ATOM 1721 C CA . SER A 1 251 ? 23.039 20.814 43.027 1.00 87.95 251 SER A CA 1
ATOM 1722 C C . SER A 1 251 ? 23.764 21.476 41.857 1.00 79.48 251 SER A C 1
ATOM 1723 O O . SER A 1 251 ? 23.244 22.382 41.204 1.00 79.88 251 SER A O 1
ATOM 1726 N N . ILE A 1 252 ? 24.982 21.009 41.599 1.00 78.73 252 ILE A N 1
ATOM 1727 C CA . ILE A 1 252 ? 25.827 21.547 40.537 1.00 92.29 252 ILE A CA 1
ATOM 1728 C C . ILE A 1 252 ? 26.421 20.413 39.706 1.00 77.83 252 ILE A C 1
ATOM 1729 O O . ILE A 1 252 ? 27.045 19.494 40.248 1.00 77.66 252 ILE A O 1
ATOM 1734 N N . ALA A 1 253 ? 26.248 20.502 38.388 1.00 87.73 253 ALA A N 1
ATOM 1735 C CA . ALA A 1 253 ? 26.798 19.549 37.428 1.00 83.06 253 ALA A CA 1
ATOM 1736 C C . ALA A 1 253 ? 28.096 20.094 36.847 1.00 85.65 253 ALA A C 1
ATOM 1737 O O . ALA A 1 253 ? 28.123 21.197 36.288 1.00 77.27 253 ALA A O 1
ATOM 1739 N N . LEU A 1 254 ? 29.167 19.315 36.987 1.00 79.56 254 LEU A N 1
ATOM 1740 C CA . LEU A 1 254 ? 30.497 19.697 36.533 1.00 84.18 254 LEU A CA 1
ATOM 1741 C C . LEU A 1 254 ? 30.698 19.099 35.146 1.00 90.96 254 LEU A C 1
ATOM 1742 O O . LEU A 1 254 ? 30.552 17.885 34.970 1.00 91.91 254 LEU A O 1
ATOM 1747 N N . LEU A 1 255 ? 30.977 19.939 34.155 1.00 89.26 255 LEU A N 1
ATOM 1748 C CA . LEU A 1 255 ? 31.191 19.427 32.809 1.00 95.75 255 LEU A CA 1
ATOM 1749 C C . LEU A 1 255 ? 32.561 19.749 32.254 1.00 76.88 255 LEU A C 1
ATOM 1750 O O . LEU A 1 255 ? 33.125 18.920 31.529 1.00 90.54 255 LEU A O 1
ATOM 1755 N N . GLY A 1 256 ? 33.137 20.882 32.652 1.00 77.26 256 GLY A N 1
ATOM 1756 C CA . GLY A 1 256 ? 34.405 21.333 32.104 1.00 77.81 256 GLY A CA 1
ATOM 1757 C C . GLY A 1 256 ? 35.611 20.566 32.614 1.00 77.97 256 GLY A C 1
ATOM 1758 O O . GLY A 1 256 ? 35.741 20.294 33.809 1.00 107.19 256 GLY A O 1
ATOM 1759 N N . VAL A 1 257 ? 36.507 20.246 31.698 1.00 109.24 257 VAL A N 1
ATOM 1760 C CA . VAL A 1 257 ? 37.743 19.545 32.013 1.00 112.78 257 VAL A CA 1
ATOM 1761 C C . VAL A 1 257 ? 38.797 20.562 32.418 1.00 111.18 257 VAL A C 1
ATOM 1762 O O . VAL A 1 257 ? 39.008 21.556 31.715 1.00 122.47 257 VAL A O 1
ATOM 1766 N N . SER A 1 258 ? 39.469 20.330 33.549 1.00 101.87 258 SER A N 1
ATOM 1767 C CA . SER A 1 258 ? 40.501 21.288 33.912 1.00 107.76 258 SER A CA 1
ATOM 1768 C C . SER A 1 258 ? 41.922 20.791 33.681 1.00 106.93 258 SER A C 1
ATOM 1769 O O . SER A 1 258 ? 42.831 21.624 33.601 1.00 124.79 258 SER A O 1
ATOM 1772 N N . GLU A 1 259 ? 42.145 19.482 33.561 1.00 98.18 259 GLU A N 1
ATOM 1773 C CA . GLU A 1 259 ? 43.493 18.937 33.323 1.00 119.72 259 GLU A CA 1
ATOM 1774 C C . GLU A 1 259 ? 44.501 19.519 34.315 1.00 116.12 259 GLU A C 1
ATOM 1775 O O . GLU A 1 259 ? 45.677 19.724 34.001 1.00 116.52 259 GLU A O 1
ATOM 1777 N N . PHE A 1 260 ? 44.029 19.795 35.514 1.00 116.60 260 PHE A N 1
ATOM 1778 C CA . PHE A 1 260 ? 44.776 20.471 36.561 1.00 125.21 260 PHE A CA 1
ATOM 1779 C C . PHE A 1 260 ? 43.878 20.540 37.787 1.00 125.49 260 PHE A C 1
ATOM 1780 O O . PHE A 1 260 ? 42.662 20.298 37.704 1.00 121.43 260 PHE A O 1
ATOM 1788 N N . PRO A 1 261 ? 44.441 20.859 38.941 1.00 119.68 261 PRO A N 1
ATOM 1789 C CA . PRO A 1 261 ? 43.613 21.178 40.099 1.00 109.90 261 PRO A CA 1
ATOM 1790 C C . PRO A 1 261 ? 43.065 22.592 40.007 1.00 102.40 261 PRO A C 1
ATOM 1791 O O . PRO A 1 261 ? 43.603 23.460 39.316 1.00 118.18 261 PRO A O 1
ATOM 1795 N N . VAL A 1 262 ? 41.982 22.815 40.739 1.00 88.53 262 VAL A N 1
ATOM 1796 C CA . VAL A 1 262 ? 41.379 24.135 40.860 1.00 100.18 262 VAL A CA 1
ATOM 1797 C C . VAL A 1 262 ? 40.945 24.333 42.307 1.00 92.37 262 VAL A C 1
ATOM 1798 O O . VAL A 1 262 ? 40.367 23.429 42.916 1.00 83.50 262 VAL A O 1
ATOM 1802 N N . GLU A 1 263 ? 41.211 25.528 42.848 1.00 85.20 263 GLU A N 1
ATOM 1803 C CA . GLU A 1 263 ? 40.832 25.886 44.215 1.00 85.29 263 GLU A CA 1
ATOM 1804 C C . GLU A 1 263 ? 39.310 25.944 44.342 1.00 83.79 263 GLU A C 1
ATOM 1805 O O . GLU A 1 263 ? 38.639 26.645 43.577 1.00 93.63 263 GLU A O 1
ATOM 1811 N N . VAL A 1 264 ? 38.758 25.241 45.328 1.00 83.26 264 VAL A N 1
ATOM 1812 C CA . VAL A 1 264 ? 37.324 25.267 45.602 1.00 86.90 264 VAL A CA 1
ATOM 1813 C C . VAL A 1 264 ? 37.077 25.792 47.014 1.00 89.71 264 VAL A C 1
ATOM 1814 O O . VAL A 1 264 ? 37.808 25.453 47.953 1.00 83.40 264 VAL A O 1
ATOM 1818 N N . ASN A 1 265 ? 36.054 26.641 47.165 1.00 82.27 265 ASN A N 1
ATOM 1819 C CA . ASN A 1 265 ? 35.652 27.093 48.496 1.00 82.63 265 ASN A CA 1
ATOM 1820 C C . ASN A 1 265 ? 34.708 26.067 49.089 1.00 97.43 265 ASN A C 1
ATOM 1821 O O . ASN A 1 265 ? 33.490 26.138 48.943 1.00 81.25 265 ASN A O 1
ATOM 1826 N N . THR A 1 266 ? 35.306 25.116 49.796 1.00 97.34 266 THR A N 1
ATOM 1827 C CA . THR A 1 266 ? 34.560 24.037 50.413 1.00 86.45 266 THR A CA 1
ATOM 1828 C C . THR A 1 266 ? 33.767 24.514 51.620 1.00 95.34 266 THR A C 1
ATOM 1829 O O . THR A 1 266 ? 32.696 23.948 51.906 1.00 82.05 266 THR A O 1
ATOM 1833 N N . ARG A 1 267 ? 34.266 25.547 52.325 1.00 91.86 267 ARG A N 1
ATOM 1834 C CA . ARG A 1 267 ? 33.524 26.100 53.457 1.00 89.36 267 ARG A CA 1
ATOM 1835 C C . ARG A 1 267 ? 32.076 26.340 53.068 1.00 82.47 267 ARG A C 1
ATOM 1836 O O . ARG A 1 267 ? 31.156 25.928 53.779 1.00 85.05 267 ARG A O 1
ATOM 1838 N N . LEU A 1 268 ? 31.860 26.944 51.897 1.00 82.05 268 LEU A N 1
ATOM 1839 C CA . LEU A 1 268 ? 30.517 27.292 51.429 1.00 90.58 268 LEU A CA 1
ATOM 1840 C C . LEU A 1 268 ? 29.725 26.097 50.917 1.00 81.29 268 LEU A C 1
ATOM 1841 O O . LEU A 1 268 ? 28.491 26.119 50.972 1.00 81.00 268 LEU A O 1
ATOM 1846 N N . VAL A 1 269 ? 30.397 25.085 50.362 1.00 80.62 269 VAL A N 1
ATOM 1847 C CA . VAL A 1 269 ? 29.707 23.851 49.993 1.00 91.09 269 VAL A CA 1
ATOM 1848 C C . VAL A 1 269 ? 29.102 23.209 51.226 1.00 90.14 269 VAL A C 1
ATOM 1849 O O . VAL A 1 269 ? 27.990 22.663 51.177 1.00 80.75 269 VAL A O 1
ATOM 1853 N N . LEU A 1 270 ? 29.824 23.288 52.351 1.00 92.68 270 LEU A N 1
ATOM 1854 C CA . LEU A 1 270 ? 29.324 22.827 53.647 1.00 87.84 270 LEU A CA 1
ATOM 1855 C C . LEU A 1 270 ? 28.197 23.711 54.176 1.00 82.21 270 LEU A C 1
ATOM 1856 O O . LEU A 1 270 ? 27.080 23.237 54.438 1.00 82.50 270 LEU A O 1
ATOM 1861 N N . GLU A 1 271 ? 28.501 25.000 54.388 1.00 82.34 271 GLU A N 1
ATOM 1862 C CA . GLU A 1 271 ? 27.537 25.919 54.978 1.00 82.78 271 GLU A CA 1
ATOM 1863 C C . GLU A 1 271 ? 26.240 25.928 54.190 1.00 83.74 271 GLU A C 1
ATOM 1864 O O . GLU A 1 271 ? 25.172 26.150 54.765 1.00 99.68 271 GLU A O 1
ATOM 1866 N N . LYS A 1 272 ? 26.302 25.651 52.883 1.00 81.97 272 LYS A N 1
ATOM 1867 C CA . LYS A 1 272 ? 25.129 25.722 52.021 1.00 81.98 272 LYS A CA 1
ATOM 1868 C C . LYS A 1 272 ? 24.556 24.368 51.635 1.00 81.87 272 LYS A C 1
ATOM 1869 O O . LYS A 1 272 ? 23.479 24.331 51.038 1.00 82.16 272 LYS A O 1
ATOM 1875 N N . GLY A 1 273 ? 25.238 23.268 51.933 1.00 81.70 273 GLY A N 1
ATOM 1876 C CA . GLY A 1 273 ? 24.668 21.962 51.671 1.00 81.91 273 GLY A CA 1
ATOM 1877 C C . GLY A 1 273 ? 24.637 21.593 50.212 1.00 90.17 273 GLY A C 1
ATOM 1878 O O . GLY A 1 273 ? 23.743 20.856 49.777 1.00 101.36 273 GLY A O 1
ATOM 1879 N N . LEU A 1 274 ? 25.605 22.080 49.441 1.00 89.88 274 LEU A N 1
ATOM 1880 C CA . LEU A 1 274 ? 25.602 21.927 47.996 1.00 87.76 274 LEU A CA 1
ATOM 1881 C C . LEU A 1 274 ? 26.024 20.514 47.605 1.00 95.38 274 LEU A C 1
ATOM 1882 O O . LEU A 1 274 ? 26.871 19.885 48.253 1.00 95.08 274 LEU A O 1
ATOM 1887 N N . THR A 1 275 ? 25.422 20.015 46.523 1.00 91.61 275 THR A N 1
ATOM 1888 C CA . THR A 1 275 ? 25.814 18.739 45.920 1.00 103.35 275 THR A CA 1
ATOM 1889 C C . THR A 1 275 ? 26.465 19.000 44.561 1.00 78.93 275 THR A C 1
ATOM 1890 O O . THR A 1 275 ? 25.875 19.660 43.698 1.00 78.79 275 THR A O 1
ATOM 1894 N N . LEU A 1 276 ? 27.674 18.483 44.373 1.00 78.65 276 LEU A N 1
ATOM 1895 C CA . LEU A 1 276 ? 28.439 18.650 43.137 1.00 93.57 276 LEU A CA 1
ATOM 1896 C C . LEU A 1 276 ? 28.597 17.302 42.454 1.00 78.16 276 LEU A C 1
ATOM 1897 O O . LEU A 1 276 ? 29.141 16.373 43.054 1.00 81.25 276 LEU A O 1
ATOM 1902 N N . ILE A 1 277 ? 28.143 17.201 41.201 1.00 91.77 277 ILE A N 1
ATOM 1903 C CA . ILE A 1 277 ? 28.107 15.939 40.463 1.00 88.83 277 ILE A CA 1
ATOM 1904 C C . ILE A 1 277 ? 28.988 16.082 39.214 1.00 86.29 277 ILE A C 1
ATOM 1905 O O . ILE A 1 277 ? 28.809 17.043 38.439 1.00 77.20 277 ILE A O 1
ATOM 1910 N N . GLY A 1 278 ? 29.906 15.159 39.022 1.00 84.20 278 GLY A N 1
ATOM 1911 C CA . GLY A 1 278 ? 30.775 15.150 37.844 1.00 83.66 278 GLY A CA 1
ATOM 1912 C C . GLY A 1 278 ? 30.209 14.247 36.758 1.00 93.58 278 GLY A C 1
ATOM 1913 O O . GLY A 1 278 ? 29.775 13.128 37.039 1.00 99.17 278 GLY A O 1
ATOM 1914 N N . SER A 1 279 ? 30.200 14.764 35.522 1.00 102.10 279 SER A N 1
ATOM 1915 C CA . SER A 1 279 ? 29.682 14.049 34.356 1.00 107.30 279 SER A CA 1
ATOM 1916 C C . SER A 1 279 ? 30.674 14.155 33.202 1.00 118.85 279 SER A C 1
ATOM 1917 O O . SER A 1 279 ? 31.108 15.261 32.855 1.00 110.57 279 SER A O 1
ATOM 1920 N N . SER A 1 280 ? 31.022 13.014 32.590 1.00 129.92 280 SER A N 1
ATOM 1921 C CA . SER A 1 280 ? 32.001 13.067 31.507 1.00 129.77 280 SER A CA 1
ATOM 1922 C C . SER A 1 280 ? 31.517 12.348 30.248 1.00 136.25 280 SER A C 1
ATOM 1923 O O . SER A 1 280 ? 30.512 12.737 29.631 1.00 135.31 280 SER A O 1
ATOM 1926 N N . ARG A 1 281 ? 32.248 11.314 29.845 1.00 148.10 281 ARG A N 1
ATOM 1927 C CA . ARG A 1 281 ? 31.913 10.619 28.616 1.00 138.65 281 ARG A CA 1
ATOM 1928 C C . ARG A 1 281 ? 30.530 10.001 28.752 1.00 136.96 281 ARG A C 1
ATOM 1929 O O . ARG A 1 281 ? 30.060 9.704 29.856 1.00 136.05 281 ARG A O 1
ATOM 1931 N N . SER A 1 282 ? 29.869 9.849 27.616 1.00 126.31 282 SER A N 1
ATOM 1932 C CA . SER A 1 282 ? 28.516 9.328 27.536 1.00 116.02 282 SER A CA 1
ATOM 1933 C C . SER A 1 282 ? 28.505 7.922 26.923 1.00 117.91 282 SER A C 1
ATOM 1934 O O . SER A 1 282 ? 29.507 7.430 26.387 1.00 118.81 282 SER A O 1
ATOM 1937 N N . GLY A 1 283 ? 27.339 7.271 27.013 1.00 114.26 283 GLY A N 1
ATOM 1938 C CA . GLY A 1 283 ? 27.167 5.920 26.531 1.00 115.31 283 GLY A CA 1
ATOM 1939 C C . GLY A 1 283 ? 26.163 5.882 25.392 1.00 120.26 283 GLY A C 1
ATOM 1940 O O . GLY A 1 283 ? 25.502 6.880 25.081 1.00 123.50 283 GLY A O 1
ATOM 1941 N N . SER A 1 284 ? 26.054 4.709 24.764 1.00 117.96 284 SER A N 1
ATOM 1942 C CA . SER A 1 284 ? 25.256 4.636 23.544 1.00 108.62 284 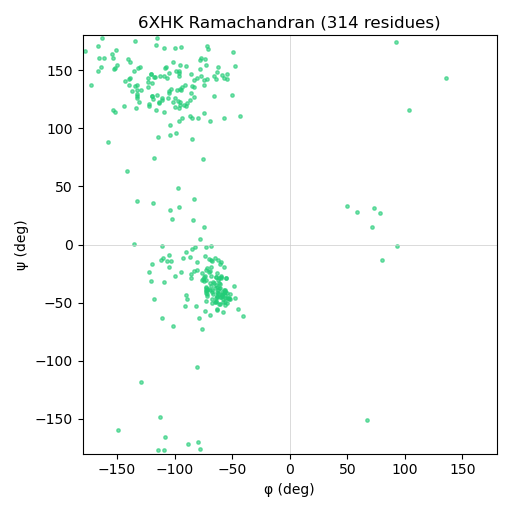SER A CA 1
ATOM 1943 C C . SER A 1 284 ? 23.764 4.827 23.820 1.00 108.52 284 SER A C 1
ATOM 1944 O O . SER A 1 284 ? 23.016 5.195 22.899 1.00 108.75 284 SER A O 1
ATOM 1947 N N . LYS A 1 285 ? 23.319 4.632 25.073 1.00 108.68 285 LYS A N 1
ATOM 1948 C CA . LYS A 1 285 ? 21.944 4.983 25.426 1.00 102.65 285 LYS A CA 1
ATOM 1949 C C . LYS A 1 285 ? 21.695 6.483 25.265 1.00 109.38 285 LYS A C 1
ATOM 1950 O O . LYS A 1 285 ? 20.608 6.885 24.833 1.00 112.59 285 LYS A O 1
ATOM 1952 N N . ASP A 1 286 ? 22.696 7.320 25.575 1.00 112.66 286 ASP A N 1
ATOM 1953 C CA . ASP A 1 286 ? 22.568 8.760 25.342 1.00 114.19 286 ASP A CA 1
ATOM 1954 C C . ASP A 1 286 ? 22.533 9.109 23.855 1.00 110.34 286 ASP A C 1
ATOM 1955 O O . ASP A 1 286 ? 21.818 10.038 23.456 1.00 84.06 286 ASP A O 1
ATOM 1960 N N . PHE A 1 287 ? 23.276 8.387 23.013 1.00 110.09 287 PHE A N 1
ATOM 1961 C CA . PHE A 1 287 ? 23.165 8.642 21.578 1.00 102.68 287 PHE A CA 1
ATOM 1962 C C . PHE A 1 287 ? 21.783 8.261 21.051 1.00 98.31 287 PHE A C 1
ATOM 1963 O O . PHE A 1 287 ? 21.187 9.014 20.263 1.00 86.09 287 PHE A O 1
ATOM 1971 N N . GLN A 1 288 ? 21.237 7.115 21.491 1.00 86.70 288 GLN A N 1
ATOM 1972 C CA . GLN A 1 288 ? 19.885 6.763 21.058 1.00 89.99 288 GLN A CA 1
ATOM 1973 C C . GLN A 1 288 ? 18.855 7.780 21.557 1.00 103.95 288 GLN A C 1
ATOM 1974 O O . GLN A 1 288 ? 17.947 8.168 20.809 1.00 104.44 288 GLN A O 1
ATOM 1980 N N . ASP A 1 289 ? 18.989 8.238 22.812 1.00 113.30 289 ASP A N 1
ATOM 1981 C CA . ASP A 1 289 ? 18.083 9.257 23.340 1.00 109.71 289 ASP A CA 1
ATOM 1982 C C . ASP A 1 289 ? 18.190 10.570 22.566 1.00 107.31 289 ASP A C 1
ATOM 1983 O O . ASP A 1 289 ? 17.167 11.207 22.2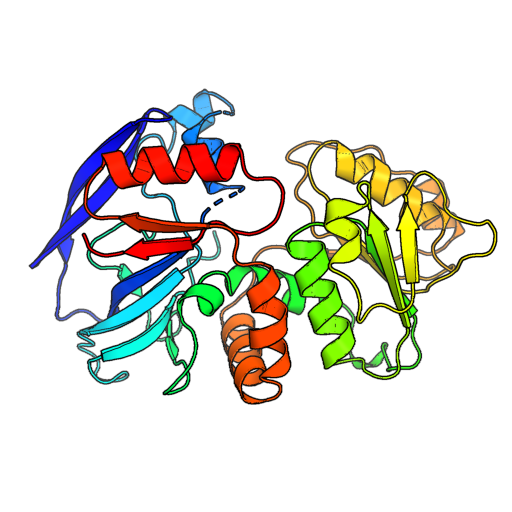69 1.00 105.11 289 ASP A O 1
ATOM 1988 N N . VAL A 1 290 ? 19.412 10.987 22.216 1.00 99.30 290 VAL A N 1
ATOM 1989 C CA . VAL A 1 290 ? 19.587 12.253 21.509 1.00 100.21 290 VAL A CA 1
ATOM 1990 C C . VAL A 1 290 ? 18.998 12.173 20.106 1.00 99.43 290 VAL A C 1
ATOM 1991 O O . VAL A 1 290 ? 18.419 13.146 19.606 1.00 90.51 290 VAL A O 1
ATOM 1995 N N . VAL A 1 291 ? 19.164 11.030 19.434 1.00 98.57 291 VAL A N 1
ATOM 1996 C CA . VAL A 1 291 ? 18.531 10.852 18.128 1.00 98.29 291 VAL A CA 1
ATOM 1997 C C . VAL A 1 291 ? 17.015 10.883 18.268 1.00 104.16 291 VAL A C 1
ATOM 1998 O O . VAL A 1 291 ? 16.325 11.615 17.548 1.00 95.24 291 VAL A O 1
ATOM 2002 N N . ASP A 1 292 ? 16.475 10.113 19.222 1.00 114.21 292 ASP A N 1
ATOM 2003 C CA . ASP A 1 292 ? 15.029 10.090 19.417 1.00 116.79 292 ASP A CA 1
ATOM 2004 C C . ASP A 1 292 ? 14.490 11.472 19.747 1.00 109.96 292 ASP A C 1
ATOM 2005 O O . ASP A 1 292 ? 13.332 11.779 19.444 1.00 103.61 292 ASP A O 1
ATOM 2010 N N . LEU A 1 293 ? 15.323 12.325 20.339 1.00 113.17 293 LEU A N 1
ATOM 2011 C CA . LEU A 1 293 ? 14.935 13.713 20.541 1.00 120.55 293 LEU A CA 1
ATOM 2012 C C . LEU A 1 293 ? 14.928 14.491 19.229 1.00 116.29 293 LEU A C 1
ATOM 2013 O O . LEU A 1 293 ? 14.027 15.302 18.993 1.00 138.08 293 LEU A O 1
ATOM 2018 N N . TYR A 1 294 ? 15.937 14.284 18.378 1.00 104.83 294 TYR A N 1
ATOM 2019 C CA . TYR A 1 294 ? 15.921 14.901 17.056 1.00 113.14 294 TYR A CA 1
ATOM 2020 C C . TYR A 1 294 ? 14.611 14.602 16.338 1.00 122.45 294 TYR A C 1
ATOM 2021 O O . TYR A 1 294 ? 14.022 15.484 15.697 1.00 120.69 294 TYR A O 1
ATOM 2030 N N . ILE A 1 295 ? 14.146 13.352 16.432 1.00 132.87 295 ILE A N 1
ATOM 2031 C CA . ILE A 1 295 ? 12.854 12.980 15.861 1.00 134.65 295 ILE A CA 1
ATOM 2032 C C . ILE A 1 295 ? 11.747 13.808 16.502 1.00 136.34 295 ILE A C 1
ATOM 2033 O O . ILE A 1 295 ? 10.885 14.367 15.814 1.00 138.89 295 ILE A O 1
ATOM 2038 N N . GLN A 1 296 ? 11.789 13.935 17.830 1.00 129.42 296 GLN A N 1
ATOM 2039 C CA . GLN A 1 296 ? 10.666 14.492 18.580 1.00 131.74 296 GLN A CA 1
ATOM 2040 C C . GLN A 1 296 ? 10.544 16.001 18.390 1.00 138.72 296 GLN A C 1
ATOM 2041 O O . GLN A 1 296 ? 9.486 16.502 17.995 1.00 153.85 296 GLN A O 1
ATOM 2047 N N . TYR A 1 297 ? 11.600 16.753 18.717 1.00 138.71 297 TYR A N 1
ATOM 2048 C CA . TYR A 1 297 ? 11.626 18.204 18.529 1.00 135.84 297 TYR A CA 1
ATOM 2049 C C . TYR A 1 297 ? 12.681 18.527 17.483 1.00 130.40 297 TYR A C 1
ATOM 2050 O O . TYR A 1 297 ? 13.864 18.693 17.818 1.00 128.53 297 TYR A O 1
ATOM 2059 N N . PRO A 1 298 ? 12.319 18.617 16.202 1.00 126.68 298 PRO A N 1
ATOM 2060 C CA . PRO A 1 298 ? 13.290 19.090 15.207 1.00 120.26 298 PRO A CA 1
ATOM 2061 C C . PRO A 1 298 ? 13.698 20.537 15.424 1.00 121.42 298 PRO A C 1
ATOM 2062 O O . PRO A 1 298 ? 14.669 20.976 14.797 1.00 126.20 298 PRO A O 1
ATOM 2066 N N . ASP A 1 299 ? 13.000 21.284 16.295 1.00 119.77 299 ASP A N 1
ATOM 2067 C CA . ASP A 1 299 ? 13.502 22.580 16.751 1.00 127.12 299 ASP A CA 1
ATOM 2068 C C . ASP A 1 299 ? 14.958 22.488 17.190 1.00 133.22 299 ASP A C 1
ATOM 2069 O O . ASP A 1 299 ? 15.727 23.436 17.006 1.00 139.80 299 ASP A O 1
ATOM 2074 N N . ILE A 1 300 ? 15.338 21.362 17.803 1.00 123.18 300 ILE A N 1
ATOM 2075 C CA . ILE A 1 300 ? 16.705 21.171 18.282 1.00 108.05 300 ILE A CA 1
ATOM 2076 C C . ILE A 1 300 ? 17.700 21.233 17.133 1.00 115.40 300 ILE A C 1
ATOM 2077 O O . ILE A 1 300 ? 18.694 21.969 17.191 1.00 114.14 300 ILE A O 1
ATOM 2082 N N . VAL A 1 301 ? 17.457 20.453 16.076 1.00 120.05 301 VAL A N 1
ATOM 2083 C CA . VAL A 1 301 ? 18.367 20.437 14.932 1.00 108.14 301 VAL A CA 1
ATOM 2084 C C . VAL A 1 301 ? 18.464 21.827 14.311 1.00 104.44 301 VAL A C 1
ATOM 2085 O O . VAL A 1 301 ? 19.537 22.250 13.860 1.00 95.51 301 VAL A O 1
ATOM 2089 N N . ASP A 1 302 ? 17.360 22.581 14.327 1.00 111.92 302 ASP A N 1
ATOM 2090 C CA . ASP A 1 302 ? 17.413 23.942 13.802 1.00 115.27 302 ASP A CA 1
ATOM 2091 C C . ASP A 1 302 ? 18.175 24.872 14.745 1.00 115.56 302 ASP A C 1
ATOM 2092 O O . ASP A 1 302 ? 18.962 25.711 14.284 1.00 99.59 302 ASP A O 1
ATOM 2097 N N . LYS A 1 303 ? 17.976 24.729 16.070 1.00 119.95 303 LYS A N 1
ATOM 2098 C CA . LYS A 1 303 ? 18.739 25.543 17.020 1.00 112.39 303 LYS A CA 1
ATOM 2099 C C . LYS A 1 303 ? 20.206 25.122 17.032 1.00 111.28 303 LYS A C 1
ATOM 2100 O O . LYS A 1 303 ? 21.097 25.980 17.073 1.00 94.52 303 LYS A O 1
ATOM 2102 N N . LEU A 1 304 ? 20.475 23.806 16.943 1.00 111.50 304 LEU A N 1
ATOM 2103 C CA . LEU A 1 304 ? 21.847 23.300 16.829 1.00 103.62 304 LEU A CA 1
ATOM 2104 C C . LEU A 1 304 ? 22.560 23.830 15.602 1.00 101.19 304 LEU A C 1
ATOM 2105 O O . LEU A 1 304 ? 23.791 23.941 15.600 1.00 90.87 304 LEU A O 1
ATOM 2110 N N . ALA A 1 305 ? 21.811 24.141 14.550 1.00 109.59 305 ALA A N 1
ATOM 2111 C CA . ALA A 1 305 ? 22.423 24.620 13.325 1.00 95.08 305 ALA A CA 1
ATOM 2112 C C . ALA A 1 305 ? 23.173 25.935 13.537 1.00 112.69 305 ALA A C 1
ATOM 2113 O O . ALA A 1 305 ? 24.185 26.182 12.865 1.00 107.69 305 ALA A O 1
ATOM 2115 N N . LEU A 1 306 ? 22.714 26.780 14.477 1.00 119.82 306 LEU A N 1
ATOM 2116 C CA . LEU A 1 306 ? 23.412 28.024 14.802 1.00 97.02 306 LEU A CA 1
ATOM 2117 C C . LEU A 1 306 ? 24.810 27.809 15.356 1.00 97.75 306 LEU A C 1
ATOM 2118 O O . LEU A 1 306 ? 25.567 28.786 15.428 1.00 106.68 306 LEU A O 1
ATOM 2123 N N . LEU A 1 307 ? 25.166 26.577 15.739 1.00 92.68 307 LEU A N 1
ATOM 2124 C CA . LEU A 1 307 ? 26.519 26.265 16.180 1.00 90.96 307 LEU A CA 1
ATOM 2125 C C . LEU A 1 307 ? 27.461 25.929 15.043 1.00 110.04 307 LEU A C 1
ATOM 2126 O O . LEU A 1 307 ? 28.680 26.060 15.218 1.00 104.95 307 LEU A O 1
ATOM 2131 N N . LYS A 1 308 ? 26.933 25.449 13.909 1.00 118.95 308 LYS A N 1
ATOM 2132 C CA . LYS A 1 308 ? 27.761 25.123 12.752 1.00 118.95 308 LYS A CA 1
ATOM 2133 C C . LYS A 1 308 ? 28.538 26.365 12.351 1.00 112.24 308 LYS A C 1
ATOM 2134 O O . LYS A 1 308 ? 27.954 27.339 11.866 1.00 119.35 308 LYS A O 1
ATOM 2140 N N . GLY A 1 309 ? 29.843 26.351 12.598 1.00 92.93 309 GLY A N 1
ATOM 2141 C CA . GLY A 1 309 ? 30.699 27.444 12.200 1.00 112.35 309 GLY A CA 1
ATOM 2142 C C . GLY A 1 309 ? 31.056 27.341 10.735 1.00 116.41 309 GLY A C 1
ATOM 2143 O O . GLY A 1 309 ? 30.215 27.607 9.872 1.00 133.16 309 GLY A O 1
ATOM 2144 N N . GLN A 1 310 ? 32.286 26.937 10.436 1.00 105.13 310 GLN A N 1
ATOM 2145 C CA . GLN A 1 310 ? 32.743 26.797 9.064 1.00 111.75 310 GLN A CA 1
ATOM 2146 C C . GLN A 1 310 ? 32.812 25.321 8.663 1.00 123.48 310 GLN A C 1
ATOM 2147 O O . GLN A 1 310 ? 33.059 24.449 9.497 1.00 130.62 310 GLN A O 1
ATOM 2153 N N . GLU A 1 311 ? 32.547 25.045 7.380 1.00 123.80 311 GLU A N 1
ATOM 2154 C CA . GLU A 1 311 ? 32.562 23.702 6.805 1.00 102.76 311 GLU A CA 1
ATOM 2155 C C . GLU A 1 311 ? 33.722 23.586 5.817 1.00 95.74 311 GLU A C 1
ATOM 2156 O O . GLU A 1 311 ? 34.066 24.548 5.123 1.00 97.84 311 GLU A O 1
ATOM 2162 N N . PHE A 1 312 ? 34.333 22.403 5.756 1.00 94.31 312 PHE A N 1
ATOM 2163 C CA . PHE A 1 312 ? 35.498 22.186 4.903 1.00 95.08 312 PHE A CA 1
ATOM 2164 C C . PHE A 1 312 ? 35.372 20.855 4.179 1.00 106.99 312 PHE A C 1
ATOM 2165 O O . PHE A 1 312 ? 35.049 19.840 4.800 1.00 106.14 312 PHE A O 1
ATOM 2173 N N . GLU A 1 313 ? 35.605 20.859 2.867 1.00 105.14 313 GLU A N 1
ATOM 2174 C CA . GLU A 1 313 ? 35.616 19.619 2.101 1.00 100.66 313 GLU A CA 1
ATOM 2175 C C . GLU A 1 313 ? 37.049 19.095 2.075 1.00 102.63 313 GLU A C 1
ATOM 2176 O O . GLU A 1 313 ? 37.956 19.782 1.591 1.00 104.58 313 GLU A O 1
ATOM 2182 N N . ILE A 1 314 ? 37.252 17.888 2.604 1.00 103.24 314 ILE A N 1
ATOM 2183 C CA . ILE A 1 314 ? 38.584 17.343 2.847 1.00 93.04 314 ILE A CA 1
ATOM 2184 C C . ILE A 1 314 ? 38.886 16.313 1.767 1.00 103.06 314 ILE A C 1
ATOM 2185 O O . ILE A 1 314 ? 38.407 15.173 1.821 1.00 108.58 314 ILE A O 1
ATOM 2190 N N . ALA A 1 315 ? 39.702 16.709 0.793 1.00 98.60 315 ALA A N 1
ATOM 2191 C CA . ALA A 1 315 ? 40.080 15.834 -0.297 1.00 95.69 315 ALA A CA 1
ATOM 2192 C C . ALA A 1 315 ? 41.575 15.582 -0.393 1.00 104.49 315 ALA A C 1
ATOM 2193 O O . ALA A 1 315 ? 41.972 14.624 -1.062 1.00 116.07 315 ALA A O 1
ATOM 2195 N N . THR A 1 316 ? 42.409 16.394 0.260 1.00 107.59 316 THR A N 1
ATOM 2196 C CA . THR A 1 316 ? 43.855 16.203 0.357 1.00 113.41 316 THR A CA 1
ATOM 2197 C C . THR A 1 316 ? 44.306 16.410 1.807 1.00 112.02 316 THR A C 1
ATOM 2198 O O . THR A 1 316 ? 43.514 16.788 2.674 1.00 105.86 316 THR A O 1
ATOM 2202 N N . ILE A 1 317 ? 45.598 16.163 2.073 1.00 115.77 317 ILE A N 1
ATOM 2203 C CA . ILE A 1 317 ? 46.164 16.432 3.398 1.00 116.16 317 ILE A CA 1
ATOM 2204 C C . ILE A 1 317 ? 46.094 17.918 3.734 1.00 124.12 317 ILE A C 1
ATOM 2205 O O . ILE A 1 317 ? 45.782 18.299 4.872 1.00 130.43 317 ILE A O 1
ATOM 2210 N N . ASN A 1 318 ? 46.419 18.774 2.761 1.00 119.23 318 ASN A N 1
ATOM 2211 C CA . ASN A 1 318 ? 46.338 20.218 2.955 1.00 127.25 318 ASN A CA 1
ATOM 2212 C C . ASN A 1 318 ? 44.959 20.643 3.413 1.00 128.18 318 ASN A C 1
ATOM 2213 O O . ASN A 1 318 ? 44.821 21.520 4.275 1.00 147.95 318 ASN A O 1
ATOM 2218 N N . ASP A 1 319 ? 43.922 20.053 2.826 1.00 110.28 319 ASP A N 1
ATOM 2219 C CA . ASP A 1 319 ? 42.573 20.451 3.186 1.00 112.30 319 ASP A CA 1
ATOM 2220 C C . ASP A 1 319 ? 42.304 20.210 4.677 1.00 115.92 319 ASP A C 1
ATOM 2221 O O . ASP A 1 319 ? 41.379 20.812 5.236 1.00 118.98 319 ASP A O 1
ATOM 2226 N N . LEU A 1 320 ? 43.139 19.396 5.343 1.00 112.58 320 LEU A N 1
ATOM 2227 C CA . LEU A 1 320 ? 43.068 19.183 6.789 1.00 110.37 320 LEU A CA 1
ATOM 2228 C C . LEU A 1 320 ? 43.752 20.291 7.575 1.00 125.93 320 LEU A C 1
ATOM 2229 O O . LEU A 1 320 ? 43.175 20.840 8.525 1.00 125.37 320 LEU A O 1
ATOM 2234 N N . THR A 1 321 ? 45.011 20.580 7.238 1.00 141.36 321 THR A N 1
ATOM 2235 C CA . THR A 1 321 ? 45.736 21.616 7.960 1.00 138.02 321 THR A CA 1
ATOM 2236 C C . THR A 1 321 ? 44.971 22.935 7.921 1.00 134.97 321 THR A C 1
ATOM 2237 O O . THR A 1 321 ? 44.831 23.608 8.950 1.00 147.08 321 THR A O 1
ATOM 2241 N N . GLU A 1 322 ? 44.437 23.298 6.750 1.00 117.68 322 GLU A N 1
ATOM 2242 C CA . GLU A 1 322 ? 43.634 24.512 6.637 1.00 122.08 322 GLU A CA 1
ATOM 2243 C C . GLU A 1 322 ? 42.466 24.486 7.617 1.00 122.81 322 GLU A C 1
ATOM 2244 O O . GLU A 1 322 ? 42.205 25.470 8.324 1.00 130.16 322 GLU A O 1
ATOM 2250 N N . ALA A 1 323 ? 41.765 23.351 7.682 1.00 109.93 323 ALA A N 1
ATOM 2251 C CA . ALA A 1 323 ? 40.610 23.226 8.562 1.00 105.46 323 ALA A CA 1
ATOM 2252 C C . ALA A 1 323 ? 41.007 23.326 10.027 1.00 109.92 323 ALA A C 1
ATOM 2253 O O . ALA A 1 323 ? 40.288 23.928 10.837 1.00 106.84 323 ALA A O 1
ATOM 2255 N N . PHE A 1 324 ? 42.158 22.758 10.391 1.00 114.24 324 PHE A N 1
ATOM 2256 C CA . PHE A 1 324 ? 42.547 22.803 11.797 1.00 123.91 324 PHE A CA 1
ATOM 2257 C C . PHE A 1 324 ? 42.996 24.200 12.204 1.00 122.24 324 PHE A C 1
ATOM 2258 O O . PHE A 1 324 ? 42.640 24.682 13.293 1.00 116.63 324 PHE A O 1
ATOM 2266 N N . GLU A 1 325 ? 43.776 24.860 11.339 1.00 115.92 325 GLU A N 1
ATOM 2267 C CA . GLU A 1 325 ? 44.163 26.238 11.591 1.00 112.34 325 GLU A CA 1
ATOM 2268 C C . GLU A 1 325 ? 42.927 27.128 11.716 1.00 116.66 325 GLU A C 1
ATOM 2269 O O . GLU A 1 325 ? 42.830 27.965 12.630 1.00 121.05 325 GLU A O 1
ATOM 2275 N N . ALA A 1 326 ? 41.949 26.928 10.828 1.00 109.26 326 ALA A N 1
ATOM 2276 C CA . ALA A 1 326 ? 40.732 27.725 10.880 1.00 109.54 326 ALA A CA 1
ATOM 2277 C C . ALA A 1 326 ? 39.925 27.466 12.146 1.00 102.95 326 ALA A C 1
ATOM 2278 O O . ALA A 1 326 ? 39.265 28.384 12.641 1.00 109.59 326 ALA A O 1
ATOM 2280 N N . ASP A 1 327 ? 39.936 26.233 12.673 1.00 101.80 327 ASP A N 1
ATOM 2281 C CA . ASP A 1 327 ? 39.197 25.961 13.906 1.00 92.58 327 ASP A CA 1
ATOM 2282 C C . ASP A 1 327 ? 39.927 26.550 15.107 1.00 116.01 327 ASP A C 1
ATOM 2283 O O . ASP A 1 327 ? 39.291 26.919 16.110 1.00 109.63 327 ASP A O 1
ATOM 2288 N N . LEU A 1 328 ? 41.257 26.655 15.002 1.00 123.91 328 LEU A N 1
ATOM 2289 C CA . LEU A 1 328 ? 42.043 27.406 15.976 1.00 124.74 328 LEU A CA 1
ATOM 2290 C C . LEU A 1 328 ? 41.567 28.854 16.034 1.00 131.42 328 LEU A C 1
ATOM 2291 O O . LEU A 1 328 ? 41.128 29.342 17.083 1.00 134.93 328 LEU A O 1
ATOM 2296 N N . SER A 1 329 ? 41.607 29.540 14.883 1.00 129.24 329 SER A N 1
ATOM 2297 C CA . SER A 1 329 ? 41.249 30.952 14.739 1.00 114.64 329 SER A CA 1
ATOM 2298 C C . SER A 1 329 ? 39.760 31.242 14.936 1.00 126.86 329 SER A C 1
ATOM 2299 O O . SER A 1 329 ? 39.378 32.416 14.858 1.00 136.22 329 SER A O 1
ATOM 2302 N N . THR A 1 330 ? 38.919 30.240 15.187 1.00 130.20 330 THR A N 1
ATOM 2303 C CA . THR A 1 330 ? 37.471 30.430 15.186 1.00 134.63 330 THR A CA 1
ATOM 2304 C C . THR A 1 330 ? 36.983 30.976 16.523 1.00 133.00 330 THR A C 1
ATOM 2305 O O . THR A 1 330 ? 37.382 30.504 17.594 1.00 114.46 330 THR A O 1
ATOM 2309 N N . SER A 1 331 ? 36.100 31.971 16.449 1.00 149.57 331 SER A N 1
ATOM 2310 C CA . SER A 1 331 ? 35.517 32.576 17.647 1.00 151.68 331 SER A CA 1
ATOM 2311 C C . SER A 1 331 ? 34.399 31.706 18.216 1.00 125.04 331 SER A C 1
ATOM 2312 O O . SER A 1 331 ? 34.503 31.182 19.328 1.00 115.14 331 SER A O 1
ATOM 2315 N N . TRP A 1 332 ? 33.336 31.532 17.435 1.00 123.91 332 TRP A N 1
ATOM 2316 C CA . TRP A 1 332 ? 32.110 30.861 17.835 1.00 110.35 332 TRP A CA 1
ATOM 2317 C C . TRP A 1 332 ? 31.903 29.623 16.974 1.00 118.33 332 TRP A C 1
ATOM 2318 O O . TRP A 1 332 ? 32.223 29.624 15.778 1.00 131.83 332 TRP A O 1
ATOM 2329 N N . GLY A 1 333 ? 31.357 28.573 17.581 1.00 112.98 333 GLY A N 1
ATOM 2330 C CA . GLY A 1 333 ? 30.840 27.448 16.836 1.00 99.96 333 GLY A CA 1
ATOM 2331 C C . GLY A 1 333 ? 31.842 26.326 16.624 1.00 106.08 333 GLY A C 1
ATOM 2332 O O . GLY A 1 333 ? 33.028 26.413 16.963 1.00 107.61 333 GLY A O 1
ATOM 2333 N N . LYS A 1 334 ? 31.320 25.246 16.042 1.00 104.65 334 LYS A N 1
ATOM 2334 C CA . LYS A 1 334 ? 32.051 24.041 15.668 1.00 98.04 334 LYS A CA 1
ATOM 2335 C C . LYS A 1 334 ? 32.464 24.084 14.198 1.00 98.84 334 LYS A C 1
ATOM 2336 O O . LYS A 1 334 ? 31.737 24.606 13.351 1.00 105.16 334 LYS A O 1
ATOM 2342 N N . THR A 1 335 ? 33.639 23.523 13.899 1.00 100.04 335 THR A N 1
ATOM 2343 C CA . THR A 1 335 ? 34.139 23.370 12.5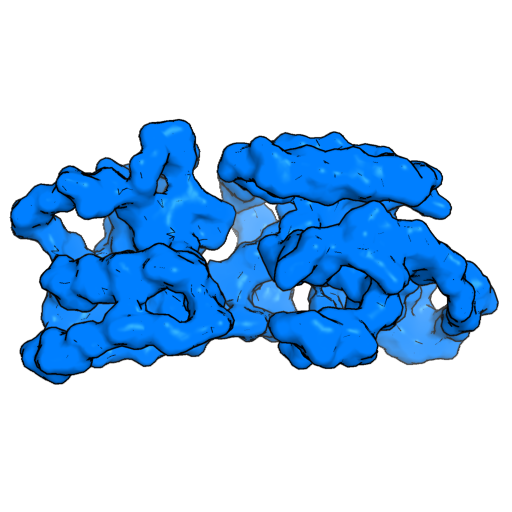25 1.00 97.31 335 THR A CA 1
ATOM 2344 C C . THR A 1 335 ? 33.823 21.981 11.967 1.00 93.22 335 THR A C 1
ATOM 2345 O O . THR A 1 335 ? 34.326 20.973 12.477 1.00 88.57 335 THR A O 1
ATOM 2349 N N . VAL A 1 336 ? 33.019 21.929 10.899 1.00 98.74 336 VAL A N 1
ATOM 2350 C CA . VAL A 1 336 ? 32.580 20.670 10.301 1.00 100.69 336 VAL A CA 1
ATOM 2351 C C . VAL A 1 336 ? 33.487 20.306 9.132 1.00 88.70 336 VAL A C 1
ATOM 2352 O O . VAL A 1 336 ? 34.028 21.174 8.435 1.00 90.20 336 VAL A O 1
ATOM 2356 N N . LEU A 1 337 ? 33.671 19.000 8.935 1.00 90.56 337 LEU A N 1
ATOM 2357 C CA . LEU A 1 337 ? 34.511 18.439 7.880 1.00 92.99 337 LEU A CA 1
ATOM 2358 C C . LEU A 1 337 ? 33.664 17.518 7.017 1.00 88.29 337 LEU A C 1
ATOM 2359 O O . LEU A 1 337 ? 33.111 16.535 7.519 1.00 87.20 337 LEU A O 1
ATOM 2364 N N . LYS A 1 338 ? 33.556 17.852 5.723 1.00 101.44 338 LYS A N 1
ATOM 2365 C CA . LYS A 1 338 ? 32.910 17.006 4.719 1.00 95.89 338 LYS A CA 1
ATOM 2366 C C . LYS A 1 338 ? 33.967 16.033 4.183 1.00 97.90 338 LYS A C 1
ATOM 2367 O O . LYS A 1 338 ? 34.920 16.438 3.508 1.00 90.82 338 LYS A O 1
ATOM 2373 N N . TRP A 1 339 ? 33.808 14.755 4.513 1.00 91.34 339 TRP A N 1
ATOM 2374 C CA . TRP A 1 339 ? 34.805 13.734 4.215 1.00 91.66 339 TRP A CA 1
ATOM 2375 C C . TRP A 1 339 ? 34.602 13.218 2.783 1.00 97.83 339 TRP A C 1
ATOM 2376 O O . TRP A 1 339 ? 33.635 12.494 2.497 1.00 89.53 339 TRP A O 1
ATOM 2387 N N . ILE A 1 340 ? 35.527 13.577 1.888 1.00 90.61 340 ILE A N 1
ATOM 2388 C CA . ILE A 1 340 ? 35.488 13.103 0.508 1.00 105.16 340 ILE A CA 1
ATOM 2389 C C . ILE A 1 340 ? 36.871 12.614 0.090 1.00 98.19 340 ILE A C 1
ATOM 2390 O O . ILE A 1 340 ? 37.288 12.801 -1.059 1.00 93.38 340 ILE A O 1
ATOM 2395 N N . MET A 1 341 ? 37.588 11.981 1.013 1.00 91.03 341 MET A N 1
ATOM 2396 C CA . MET A 1 341 ? 38.846 11.316 0.683 1.00 101.87 341 MET A CA 1
ATOM 2397 C C . MET A 1 341 ? 38.567 10.031 -0.127 1.00 106.02 341 MET A C 1
ATOM 2398 O O . MET A 1 341 ? 39.473 9.257 -0.465 1.00 109.57 341 MET A O 1
#

B-factor: mean 105.88, std 21.18, range [64.85, 199.82]

Radius of gyration: 20.49 Å; Cα contacts (8 Å, |Δi|>4): 649; chains: 1; bounding box: 48×52×55 Å

Nearest PDB structures (foldseek):
  6xhk-assembly1_A  TM=1.003E+00  e=2.161E-71  Staphylococcus aureus subsp. aureus NCTC 8325
  6xh9-assembly1_A-2  TM=9.991E-01  e=8.155E-65  Staphylococcus aureus
  5bp4-assembly9_R  TM=6.842E-01  e=1.604E-13  Mycolicibacterium smegmatis MC2 155
  5bp4-assembly3_F  TM=7.118E-01  e=1.490E-11  Mycolicibacterium smegmatis MC2 155
  5bp4-assembly4_H  TM=6.778E-01  e=9.245E-12  Mycolicibacterium smegmatis MC2 155

Organism: Staphylococcus aureus (strain NCTC 8325 / PS 47) (NCBI:txid93061)

Solvent-accessible surface area: 14386 Å² total

Foldseek 3Di:
DKKWAWKAQQALDIDIDIDDDDLQDQWFKWFWFKAFAVVLLCLNHHVPVVCVVPVIAHGTAQTKTFGCGHNVPDDDGGFIWGFHDDQVGHRRMRIDTHHPLRIGGFDDDADRQLSRRCQLLLLLVQLVVVPPVVVDALDFEEEEEELADNSLSNLLVCCVPSVNHAYEYEYADPVSQVLRPSHPYYYYPVDDDPPDEGAEYEYPDEEQCSLVVQQVCLVHYAALGEYEYEYYHVDDHDDDVVSCVVRVYHYHYTYGGGSVSVNVSSVVCVVDVVSSVSSVVQEDEEFEDDDPVSVSVQSVVQVVDDHHIYMYGYDD

InterPro domains:
  IPR011032 GroES-like superfamily [SSF50129] (24-173)
  IPR013149 Alcohol dehydrogenase-like, C-terminal [PF00107] (216-293)
  IPR013154 Alcohol dehydrogenase-like, N-terminal [PF08240] (26-133)
  IPR034710 Ribulose-5-phosphate reductase [MF_02069] (1-341)
  IPR036291 NAD(P)-binding domain superfamily [SSF51735] (142-295)